Protein AF-0000000075213895 (afdb_homodimer)

InterPro domains:
  IPR007422 Cysteine protease Prp [PF04327] (4-99)
  IPR007422 Cysteine protease Prp [PTHR39178] (4-103)
  IPR007422 Cysteine protease Prp [cd16332] (1-101)
  IPR036764 Cysteine protease Prp superfamily [G3DSA:3.30.70.1490] (3-104)
  IPR036764 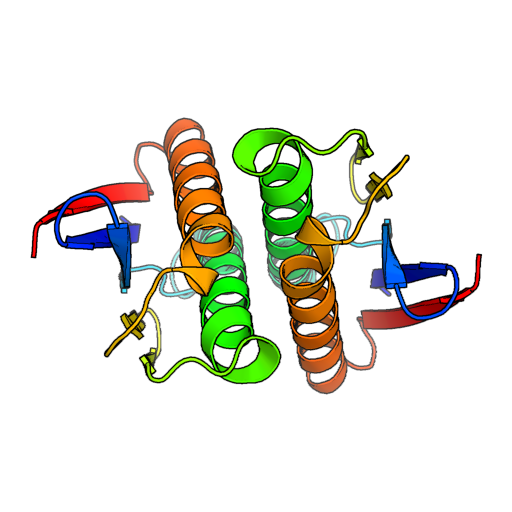Cysteine protease Prp superfamily [SSF118010] (4-104)

pLDDT: mean 93.8, std 10.82, range [52.66, 98.94]

Solvent-accessible surface area (backbone atoms only — not comparable to full-atom values): 10814 Å² total; per-residue (Å²): 115,56,25,40,36,39,33,34,22,48,89,95,38,57,36,38,38,38,38,38,51,44,48,57,81,53,62,83,72,38,31,33,55,23,25,28,52,51,28,40,51,49,37,48,51,45,21,42,47,71,66,70,53,48,58,57,52,72,49,76,52,94,30,34,37,36,36,39,50,75,57,82,44,74,85,44,41,65,57,51,51,16,50,51,52,46,52,50,54,49,19,71,77,32,62,82,36,35,47,81,46,79,42,82,94,114,58,25,39,35,38,32,34,22,48,88,96,38,56,36,39,37,37,37,36,52,43,47,58,82,53,60,83,74,38,30,34,55,22,26,29,51,50,27,40,51,49,36,49,50,46,21,41,48,71,66,69,54,47,59,56,52,73,49,76,53,94,30,36,37,36,35,39,48,75,57,81,43,72,87,44,40,63,58,52,52,17,48,50,52,47,52,51,53,48,20,72,78,33,62,83,35,35,45,80,47,77,44,82,95

Structure (mmCIF, N/CA/C/O backbone):
data_AF-0000000075213895-model_v1
#
loop_
_entity.id
_entity.type
_entity.pdbx_description
1 polymer 'Ribosomal processing cysteine protease Prp'
#
loop_
_atom_site.group_PDB
_atom_site.id
_atom_site.type_symbol
_atom_site.label_atom_id
_atom_site.label_alt_id
_atom_site.label_comp_id
_atom_site.label_asym_id
_atom_site.label_entity_id
_atom_site.label_seq_id
_atom_site.pdbx_PDB_ins_code
_atom_site.Cartn_x
_atom_site.Cartn_y
_atom_site.Cartn_z
_atom_site.occupancy
_atom_site.B_iso_or_equiv
_atom_site.auth_seq_id
_atom_site.auth_comp_id
_atom_site.auth_asym_id
_atom_site.auth_atom_id
_atom_site.pdbx_PDB_model_num
ATOM 1 N N . MET A 1 1 ? -16.719 14.273 4.766 1 81.12 1 MET A N 1
ATOM 2 C CA . MET A 1 1 ? -15.516 14.211 5.59 1 81.12 1 MET A CA 1
ATOM 3 C C . MET A 1 1 ? -14.258 14.281 4.73 1 81.12 1 MET A C 1
ATOM 5 O O . MET A 1 1 ? -14.211 13.68 3.656 1 81.12 1 MET A O 1
ATOM 9 N N . ILE A 1 2 ? -13.258 15.148 5.23 1 91.38 2 ILE A N 1
ATOM 10 C CA . ILE A 1 2 ? -12.031 15.352 4.461 1 91.38 2 ILE A CA 1
ATOM 11 C C . ILE A 1 2 ? -10.898 14.547 5.078 1 91.38 2 ILE A C 1
ATOM 13 O O . ILE A 1 2 ? -10.664 14.602 6.289 1 91.38 2 ILE A O 1
ATOM 17 N N . ASN A 1 3 ? -10.344 13.672 4.367 1 94.75 3 ASN A N 1
ATOM 18 C CA . ASN A 1 3 ? -9.141 12.945 4.754 1 94.75 3 ASN A CA 1
ATOM 19 C C . ASN A 1 3 ? -7.879 13.703 4.344 1 94.75 3 ASN A C 1
ATOM 21 O O . ASN A 1 3 ? -7.703 14.031 3.17 1 94.75 3 ASN A O 1
ATOM 25 N N . ARG A 1 4 ? -7.035 14 5.328 1 97.69 4 ARG A N 1
ATOM 26 C CA . ARG A 1 4 ? -5.832 14.781 5.062 1 97.69 4 ARG A CA 1
ATOM 27 C C . ARG A 1 4 ? -4.582 13.914 5.168 1 97.69 4 ARG A C 1
ATOM 29 O O . ARG A 1 4 ? -4.398 13.195 6.156 1 97.69 4 ARG A O 1
ATOM 36 N N . ILE A 1 5 ? -3.816 13.945 4.156 1 98.62 5 ILE A N 1
ATOM 37 C CA . ILE A 1 5 ? -2.516 13.281 4.176 1 98.62 5 ILE A CA 1
ATOM 38 C C . ILE A 1 5 ? -1.41 14.312 3.965 1 98.62 5 ILE A C 1
ATOM 40 O O . ILE A 1 5 ? -1.383 15.008 2.943 1 98.62 5 ILE A O 1
ATOM 44 N N . GLU A 1 6 ? -0.556 14.391 4.883 1 98.81 6 GLU A N 1
ATOM 45 C CA . GLU A 1 6 ? 0.584 15.297 4.793 1 98.81 6 GLU A CA 1
ATOM 46 C C . GLU A 1 6 ? 1.898 14.531 4.723 1 98.81 6 GLU A C 1
ATOM 48 O O . GLU A 1 6 ? 2.164 13.664 5.559 1 98.81 6 GLU A O 1
ATOM 53 N N . PHE A 1 7 ? 2.688 14.883 3.734 1 98.88 7 PHE A N 1
ATOM 54 C CA . PHE A 1 7 ? 4.02 14.297 3.604 1 98.88 7 PHE A CA 1
ATOM 55 C C . PHE A 1 7 ? 5.086 15.273 4.09 1 98.88 7 PHE A C 1
ATOM 57 O O . PHE A 1 7 ? 4.984 16.484 3.857 1 98.88 7 PHE A O 1
ATOM 64 N N . PHE A 1 8 ? 6.059 14.711 4.711 1 98.75 8 PHE A N 1
ATOM 65 C CA . PHE A 1 8 ? 7.156 15.516 5.238 1 98.75 8 PHE A CA 1
ATOM 66 C C . PHE A 1 8 ? 8.406 15.352 4.375 1 98.75 8 PHE A C 1
ATOM 68 O O . PHE A 1 8 ? 8.766 14.234 4.004 1 98.75 8 PHE A O 1
ATOM 75 N N . LYS A 1 9 ? 9.008 16.438 4.141 1 97.81 9 LYS A N 1
ATOM 76 C CA . LYS A 1 9 ? 10.219 16.484 3.336 1 97.81 9 LYS A CA 1
ATOM 77 C C . LYS A 1 9 ? 11.344 17.203 4.07 1 97.81 9 LYS A C 1
ATOM 79 O O . LYS A 1 9 ? 11.109 18.234 4.719 1 97.81 9 LYS A O 1
ATOM 84 N N . SER A 1 10 ? 12.516 16.688 4.023 1 97.38 10 SER A N 1
ATOM 85 C CA . SER A 1 10 ? 13.766 17.344 4.402 1 97.38 10 SER A CA 1
ATOM 86 C C . SER A 1 10 ? 14.727 17.438 3.225 1 97.38 10 SER A C 1
ATOM 88 O O . SER A 1 10 ? 15.297 16.422 2.805 1 97.38 10 SER A O 1
ATOM 90 N N . GLY A 1 11 ? 14.945 18.703 2.678 1 95.69 11 GLY A N 1
ATOM 91 C CA . GLY A 1 11 ? 15.625 18.797 1.396 1 95.69 11 GLY A CA 1
ATOM 92 C C . GLY A 1 11 ? 14.875 18.125 0.268 1 95.69 11 GLY A C 1
ATOM 93 O O . GLY A 1 11 ? 13.695 18.406 0.035 1 95.69 11 GLY A O 1
ATOM 94 N N . ASP A 1 12 ? 15.508 17.188 -0.409 1 95.94 12 ASP A N 1
ATOM 95 C CA . ASP A 1 12 ? 14.891 16.547 -1.559 1 95.94 12 ASP A CA 1
ATOM 96 C C . ASP A 1 12 ? 14.344 15.172 -1.184 1 95.94 12 ASP A C 1
ATOM 98 O O . ASP A 1 12 ? 13.906 14.406 -2.053 1 95.94 12 ASP A O 1
ATOM 102 N N . MET A 1 13 ? 14.352 14.891 0.186 1 98.06 13 MET A N 1
ATOM 103 C CA . MET A 1 13 ? 13.977 13.539 0.588 1 98.06 13 MET A CA 1
ATOM 104 C C . MET A 1 13 ? 12.695 13.562 1.423 1 98.06 13 MET A C 1
ATOM 106 O O . MET A 1 13 ? 12.523 14.43 2.277 1 98.06 13 MET A O 1
ATOM 110 N N . LEU A 1 14 ? 11.859 12.68 1.143 1 98.81 14 LEU A N 1
ATOM 111 C CA . LEU A 1 14 ? 10.727 12.438 2.027 1 98.81 14 LEU A CA 1
ATOM 112 C C . LEU A 1 14 ? 11.18 11.742 3.309 1 98.81 14 LEU A C 1
ATOM 114 O O . LEU A 1 14 ? 12.031 10.852 3.268 1 98.81 14 LEU A O 1
ATOM 118 N N . THR A 1 15 ? 10.555 12.117 4.441 1 98.81 15 THR A N 1
ATOM 119 C CA . THR A 1 15 ? 10.992 11.555 5.715 1 98.81 15 THR A CA 1
ATOM 120 C C . THR A 1 15 ? 9.812 10.961 6.48 1 98.81 15 THR A C 1
ATOM 122 O O . THR A 1 15 ? 9.977 10.469 7.598 1 98.81 15 THR A O 1
ATOM 125 N N . GLY A 1 16 ? 8.609 11 5.988 1 98.81 16 GLY A N 1
ATOM 126 C CA . GLY A 1 16 ? 7.449 10.43 6.652 1 98.81 16 GLY A CA 1
ATOM 127 C C . GLY A 1 16 ? 6.137 11.023 6.172 1 98.81 16 GLY A C 1
ATOM 128 O O . GLY A 1 16 ? 6.082 11.641 5.109 1 98.81 16 GLY A O 1
ATOM 129 N N . PHE A 1 17 ? 5.031 10.688 6.883 1 98.94 17 PHE A N 1
ATOM 130 C CA . PHE A 1 17 ? 3.697 11.188 6.562 1 98.94 17 PHE A CA 1
ATOM 131 C C . PHE A 1 17 ? 2.801 11.156 7.797 1 98.94 17 PHE A C 1
ATOM 133 O O . PHE A 1 17 ? 3.145 10.539 8.805 1 98.94 17 PHE A O 1
ATOM 140 N N . GLU A 1 18 ? 1.74 11.852 7.668 1 98.56 18 GLU A N 1
ATOM 141 C CA . GLU A 1 18 ? 0.638 11.844 8.625 1 98.56 18 GLU A CA 1
ATOM 142 C C . GLU A 1 18 ? -0.711 11.828 7.91 1 98.56 18 GLU A C 1
ATOM 144 O O . GLU A 1 18 ? -0.901 12.539 6.922 1 98.56 18 GLU A O 1
ATOM 149 N N . CYS A 1 19 ? -1.579 11.039 8.383 1 98 19 CYS A N 1
ATOM 150 C CA . CYS A 1 19 ? -2.912 10.906 7.805 1 98 19 CYS A CA 1
ATOM 151 C C . CYS A 1 19 ? -3.986 11.047 8.875 1 98 19 CYS A C 1
ATOM 153 O O . CYS A 1 19 ? -3.898 10.422 9.938 1 98 19 CYS A O 1
ATOM 155 N N . LYS A 1 20 ? -4.992 11.883 8.641 1 95.81 20 LYS A N 1
ATOM 156 C CA . LYS A 1 20 ? -6.074 12.102 9.602 1 95.81 20 LYS A CA 1
ATOM 157 C C . LYS A 1 20 ? -7.422 12.227 8.891 1 95.81 20 LYS A C 1
ATOM 159 O O . LYS A 1 20 ? -7.48 12.617 7.723 1 95.81 20 LYS A O 1
ATOM 164 N N . GLY A 1 21 ? -8.547 11.852 9.617 1 91.94 21 GLY A N 1
ATOM 165 C CA . GLY A 1 21 ? -9.898 12.102 9.148 1 91.94 21 GLY A CA 1
ATOM 166 C C . GLY A 1 21 ? -10.523 10.906 8.445 1 91.94 21 GLY A C 1
ATOM 167 O O . GLY A 1 21 ? -11.609 11.008 7.879 1 91.94 21 GLY A O 1
ATOM 168 N N . HIS A 1 22 ? -9.906 9.844 8.414 1 79.62 22 HIS A N 1
ATOM 169 C CA . HIS A 1 22 ? -10.406 8.641 7.742 1 79.62 22 HIS A CA 1
ATOM 170 C C . HIS A 1 22 ? -11.078 7.695 8.727 1 79.62 22 HIS A C 1
ATOM 172 O O . HIS A 1 22 ? -10.703 6.527 8.828 1 79.62 22 HIS A O 1
ATOM 178 N N . THR A 1 23 ? -11.969 8.328 9.523 1 70.25 23 THR A N 1
ATOM 179 C CA . THR A 1 23 ? -12.703 7.539 10.5 1 70.25 23 THR A CA 1
ATOM 180 C C . THR A 1 23 ? -13.898 6.852 9.852 1 70.25 23 THR A C 1
ATOM 182 O O . THR A 1 23 ? -14.453 7.352 8.875 1 70.25 23 THR A O 1
ATOM 185 N N . GLY A 1 24 ? -14 5.449 9.852 1 60.75 24 GLY A N 1
ATOM 186 C CA . GLY A 1 24 ? -14.992 4.547 9.281 1 60.75 24 GLY A CA 1
ATOM 187 C C . GLY A 1 24 ? -16.422 4.965 9.57 1 60.75 24 GLY A C 1
ATOM 188 O O . GLY A 1 24 ? -17.359 4.262 9.203 1 60.75 24 GLY A O 1
ATOM 189 N N . PHE A 1 25 ? -16.672 5.801 10.578 1 55.03 25 PHE A N 1
ATOM 190 C CA . PHE A 1 25 ? -18.062 5.887 11.031 1 55.03 25 PHE A CA 1
ATOM 191 C C . PHE A 1 25 ? -18.906 6.703 10.062 1 55.03 25 PHE A C 1
ATOM 193 O O . PHE A 1 25 ? -20.062 7.016 10.344 1 55.03 25 PHE A O 1
ATOM 200 N N . ALA A 1 26 ? -18.422 7.234 9.094 1 52.91 26 ALA A N 1
ATOM 201 C CA . ALA A 1 26 ? -19.422 7.996 8.352 1 52.91 26 ALA A CA 1
ATOM 202 C C . ALA A 1 26 ? -20.266 7.078 7.477 1 52.91 26 ALA A C 1
ATOM 204 O O . ALA A 1 26 ? -20.062 5.863 7.453 1 52.91 26 ALA A O 1
ATOM 205 N N . ASP A 1 27 ? -21.078 7.57 6.469 1 53.09 27 ASP A N 1
ATOM 206 C CA . ASP A 1 27 ? -22.016 6.961 5.535 1 53.09 27 ASP A CA 1
ATOM 207 C C . ASP A 1 27 ? -21.328 5.91 4.668 1 53.09 27 ASP A C 1
ATOM 209 O O . ASP A 1 27 ? -20.109 5.949 4.488 1 53.09 27 ASP A O 1
ATOM 213 N N . GLU A 1 28 ? -22 4.855 4.246 1 53.22 28 GLU A N 1
ATOM 214 C CA . GLU A 1 28 ? -21.594 3.68 3.479 1 53.22 28 GLU A CA 1
ATOM 215 C C . GLU A 1 28 ? -20.375 3.977 2.615 1 53.22 28 GLU A C 1
ATOM 217 O O . GLU A 1 28 ? -19.422 3.188 2.578 1 53.22 28 GLU A O 1
ATOM 222 N N . GLY A 1 29 ? -20.328 5.027 1.863 1 55.94 29 GLY A N 1
ATOM 223 C CA . GLY A 1 29 ? -19.297 5.395 0.909 1 55.94 29 GLY A CA 1
ATOM 224 C C . GLY A 1 29 ? -18 5.812 1.568 1 55.94 29 GLY A C 1
ATOM 225 O O . GLY A 1 29 ? -16.922 5.625 1.004 1 55.94 29 GLY A O 1
ATOM 226 N N . ASN A 1 30 ? -18.094 6.094 2.854 1 70.56 30 ASN A N 1
ATOM 227 C CA . ASN A 1 30 ? -16.953 6.684 3.545 1 70.56 30 ASN A CA 1
ATOM 228 C C . ASN A 1 30 ? -16.062 5.609 4.16 1 70.56 30 ASN A C 1
ATOM 230 O O . ASN A 1 30 ? -14.836 5.773 4.219 1 70.56 30 ASN A O 1
ATOM 234 N N . ASP A 1 31 ? -16.641 4.426 4.227 1 85.81 31 ASP A N 1
ATOM 235 C CA . ASP A 1 31 ? -15.883 3.346 4.844 1 85.81 31 ASP A CA 1
ATOM 236 C C . ASP A 1 31 ? -14.906 2.727 3.844 1 85.81 31 ASP A C 1
ATOM 238 O O . ASP A 1 31 ? -13.773 2.4 4.199 1 85.81 31 ASP A O 1
ATOM 242 N N . VAL A 1 32 ? -15.344 2.771 2.564 1 89.12 32 VAL A N 1
ATOM 243 C CA . VAL A 1 32 ? -14.523 2.158 1.527 1 89.12 32 VAL A CA 1
ATOM 244 C C . VAL A 1 32 ? -13.305 3.037 1.243 1 89.12 32 VAL A C 1
ATOM 246 O O . VAL A 1 32 ? -12.18 2.549 1.192 1 89.12 32 VAL A O 1
ATOM 249 N N . LEU A 1 33 ? -13.539 4.273 1.128 1 93.12 33 LEU A N 1
ATOM 250 C CA . LEU A 1 33 ? -12.445 5.207 0.863 1 93.12 33 LEU A CA 1
ATOM 251 C C . LEU A 1 33 ? -11.461 5.242 2.031 1 93.12 33 LEU A C 1
ATOM 253 O O . LEU A 1 33 ? -10.25 5.273 1.826 1 93.12 33 LEU A O 1
ATOM 257 N N . CYS A 1 34 ? -11.938 5.18 3.217 1 93.38 34 CYS A N 1
ATOM 258 C CA . CYS A 1 34 ? -11.086 5.141 4.402 1 93.38 34 CYS A CA 1
ATOM 259 C C . CYS A 1 34 ? -10.219 3.891 4.414 1 93.38 34 CYS A C 1
ATOM 261 O O . CYS A 1 34 ? -9.055 3.943 4.805 1 93.38 34 CYS A O 1
ATOM 263 N N . ALA A 1 35 ? -10.844 2.832 4.016 1 93.12 35 ALA A N 1
ATOM 264 C CA . ALA A 1 35 ? -10.086 1.585 3.953 1 93.12 35 ALA A CA 1
ATOM 265 C C . ALA A 1 35 ? -8.961 1.676 2.924 1 93.12 35 ALA A C 1
ATOM 267 O O . ALA A 1 35 ? -7.859 1.176 3.154 1 93.12 35 ALA A O 1
ATOM 268 N N . PHE A 1 36 ? -9.188 2.326 1.752 1 95.38 36 PHE A N 1
ATOM 269 C CA . PHE A 1 36 ? -8.164 2.533 0.732 1 95.38 36 PHE A CA 1
ATOM 270 C C . PHE A 1 36 ? -6.992 3.326 1.294 1 95.38 36 PHE A C 1
ATOM 272 O O . PHE A 1 36 ? -5.836 2.934 1.133 1 95.38 36 PHE A O 1
ATOM 279 N N . ILE A 1 37 ? -7.355 4.328 1.981 1 97.06 37 ILE A N 1
ATOM 280 C CA . ILE A 1 37 ? -6.344 5.227 2.529 1 97.06 37 ILE A CA 1
ATOM 281 C C . ILE A 1 37 ? -5.566 4.516 3.633 1 97.06 37 ILE A C 1
ATOM 283 O O . ILE A 1 37 ? -4.332 4.492 3.617 1 97.06 37 ILE A O 1
ATOM 287 N N . SER A 1 38 ? -6.227 3.877 4.574 1 96.38 38 SER A N 1
ATOM 288 C CA . SER A 1 38 ? -5.586 3.199 5.699 1 96.38 38 SER A CA 1
ATOM 289 C C . SER A 1 38 ? -4.656 2.09 5.215 1 96.38 38 SER A C 1
ATOM 291 O O . SER A 1 38 ? -3.543 1.944 5.719 1 96.38 38 SER A O 1
ATOM 293 N N . SER A 1 39 ? -5.102 1.329 4.281 1 97.19 39 SER A N 1
ATOM 294 C CA . SER A 1 39 ? -4.328 0.202 3.775 1 97.19 39 SER A CA 1
ATOM 295 C C . SER A 1 39 ? -2.998 0.666 3.186 1 97.19 39 SER A C 1
ATOM 297 O O . SER A 1 39 ? -1.949 0.086 3.475 1 97.19 39 SER A O 1
ATOM 299 N N . ALA A 1 40 ? -3.113 1.682 2.367 1 98.69 40 ALA A N 1
ATOM 300 C CA . ALA A 1 40 ? -1.914 2.236 1.741 1 98.69 40 ALA A CA 1
ATOM 301 C C . ALA A 1 40 ? -0.939 2.76 2.793 1 98.69 40 ALA A C 1
ATOM 303 O O . ALA A 1 40 ? 0.267 2.523 2.701 1 98.69 40 ALA A O 1
ATOM 304 N N . CYS A 1 41 ? -1.443 3.447 3.791 1 98.69 41 CYS A N 1
ATOM 305 C CA . CYS A 1 41 ? -0.609 4.004 4.852 1 98.69 41 CYS A CA 1
ATOM 306 C C . CYS A 1 41 ? 0.02 2.898 5.688 1 98.69 41 CYS A C 1
ATOM 308 O O . CYS A 1 41 ? 1.214 2.945 5.992 1 98.69 41 CYS A O 1
ATOM 310 N N . TYR A 1 42 ? -0.751 1.863 6.008 1 98.44 42 TYR A N 1
ATOM 311 C CA . TYR A 1 42 ? -0.244 0.745 6.797 1 98.44 42 TYR A CA 1
ATOM 312 C C . TYR A 1 42 ? 0.83 -0.019 6.031 1 98.44 42 TYR A C 1
ATOM 314 O O . TYR A 1 42 ? 1.871 -0.369 6.59 1 98.44 42 TYR A O 1
ATOM 322 N N . LEU A 1 43 ? 0.594 -0.277 4.805 1 98.88 43 LEU A N 1
ATOM 323 C CA . LEU A 1 43 ? 1.586 -0.974 3.992 1 98.88 43 LEU A CA 1
ATOM 324 C C . LEU A 1 43 ? 2.9 -0.203 3.961 1 98.88 43 LEU A C 1
ATOM 326 O O . LEU A 1 43 ? 3.971 -0.783 4.168 1 98.88 43 LEU A O 1
ATOM 330 N N . THR A 1 44 ? 2.811 1.102 3.719 1 98.94 44 THR A N 1
ATOM 331 C CA . THR A 1 44 ? 3.992 1.954 3.648 1 98.94 44 THR A CA 1
ATOM 332 C C . THR A 1 44 ? 4.742 1.947 4.977 1 98.94 44 THR A C 1
ATOM 334 O O . THR A 1 44 ? 5.945 1.681 5.016 1 98.94 44 THR A O 1
ATOM 337 N N . ALA A 1 45 ? 4 2.164 6.094 1 98.81 45 ALA A N 1
ATOM 338 C CA . ALA A 1 45 ? 4.621 2.236 7.414 1 98.81 45 ALA A CA 1
ATOM 339 C C . ALA A 1 45 ? 5.285 0.911 7.781 1 98.81 45 ALA A C 1
ATOM 341 O O . ALA A 1 45 ? 6.441 0.887 8.219 1 98.81 45 ALA A O 1
ATOM 342 N N . ASN A 1 46 ? 4.625 -0.206 7.555 1 98.62 46 ASN A N 1
ATOM 343 C CA . ASN A 1 46 ? 5.141 -1.514 7.945 1 98.62 46 ASN A CA 1
ATOM 344 C C . ASN A 1 46 ? 6.309 -1.941 7.059 1 98.62 46 ASN A C 1
ATOM 346 O O . ASN A 1 46 ? 7.227 -2.621 7.52 1 98.62 46 ASN A O 1
ATOM 350 N N . THR A 1 47 ? 6.25 -1.595 5.777 1 98.88 47 THR A N 1
ATOM 351 C CA . THR A 1 47 ? 7.383 -1.889 4.906 1 98.88 47 THR A CA 1
ATOM 352 C C . THR A 1 47 ? 8.641 -1.185 5.398 1 98.88 47 THR A C 1
ATOM 354 O O . THR A 1 47 ? 9.711 -1.79 5.465 1 98.88 47 THR A O 1
ATOM 357 N N . ILE A 1 48 ? 8.492 0.09 5.789 1 98.88 48 ILE A N 1
ATOM 358 C CA . ILE A 1 48 ? 9.625 0.909 6.203 1 98.88 48 ILE A CA 1
ATOM 359 C C . ILE A 1 48 ? 10.148 0.42 7.551 1 98.88 48 ILE A C 1
ATOM 361 O O . ILE A 1 48 ? 11.359 0.296 7.746 1 98.88 48 ILE A O 1
ATOM 365 N N . THR A 1 49 ? 9.266 0.03 8.508 1 98.75 49 THR A N 1
ATOM 366 C CA . THR A 1 49 ? 9.68 -0.327 9.859 1 98.75 49 THR A CA 1
ATOM 367 C C . THR A 1 49 ? 10.062 -1.802 9.93 1 98.75 49 THR A C 1
ATOM 369 O O . THR A 1 49 ? 11.047 -2.16 10.594 1 98.75 49 THR A O 1
ATOM 372 N N . ASP A 1 50 ? 9.375 -2.695 9.242 1 98.69 50 ASP A N 1
ATOM 373 C CA . ASP A 1 50 ? 9.469 -4.125 9.531 1 98.69 50 ASP A CA 1
ATOM 374 C C . ASP A 1 50 ? 10.195 -4.867 8.414 1 98.69 50 ASP A C 1
ATOM 376 O O . ASP A 1 50 ? 10.727 -5.961 8.625 1 98.69 50 ASP A O 1
ATOM 380 N N . VAL A 1 51 ? 10.227 -4.316 7.277 1 98.75 51 VAL A N 1
ATOM 381 C CA . VAL A 1 51 ? 10.914 -4.973 6.172 1 98.75 51 VAL A CA 1
ATOM 382 C C . VAL A 1 51 ? 12.289 -4.332 5.965 1 98.75 51 VAL A C 1
ATOM 384 O O . VAL A 1 51 ? 13.312 -5.012 6.012 1 98.75 51 VAL A O 1
ATOM 387 N N . ILE A 1 52 ? 12.211 -2.992 5.797 1 98.56 52 ILE A N 1
ATOM 388 C CA . ILE A 1 52 ? 13.461 -2.27 5.566 1 98.56 52 ILE A CA 1
ATOM 389 C C . ILE A 1 52 ? 14.172 -2.033 6.895 1 98.56 52 ILE A C 1
ATOM 391 O O . ILE A 1 52 ? 15.398 -1.909 6.938 1 98.56 52 ILE A O 1
ATOM 395 N N . LYS A 1 53 ? 13.391 -1.892 8.008 1 98.44 53 LYS A N 1
ATOM 396 C CA . LYS A 1 53 ? 13.859 -1.789 9.383 1 98.44 53 LYS A CA 1
ATOM 397 C C . LYS A 1 53 ? 14.617 -0.481 9.609 1 98.44 53 LYS A C 1
ATOM 399 O O . LYS A 1 53 ? 15.68 -0.471 10.234 1 98.44 53 LYS A O 1
ATOM 404 N N . LEU A 1 54 ? 14.055 0.519 9.008 1 98.56 54 LEU A N 1
ATOM 405 C CA . LEU A 1 54 ? 14.594 1.84 9.312 1 98.56 54 LEU A CA 1
ATOM 406 C C . LEU A 1 54 ? 14.195 2.281 10.711 1 98.56 54 LEU A C 1
ATOM 408 O O . LEU A 1 54 ? 13.156 1.87 11.227 1 98.56 54 LEU A O 1
ATOM 412 N N . ASP A 1 55 ? 15.078 3.096 11.297 1 98.19 55 ASP A N 1
ATOM 413 C CA . ASP A 1 55 ? 14.711 3.758 12.539 1 98.19 55 ASP A CA 1
ATOM 414 C C . ASP A 1 55 ? 13.648 4.828 12.305 1 98.19 55 ASP A C 1
ATOM 416 O O . ASP A 1 55 ? 13.938 5.875 11.727 1 98.19 55 ASP A O 1
ATOM 420 N N . ALA A 1 56 ? 12.383 4.523 12.734 1 98.56 56 ALA A N 1
ATOM 421 C CA . ALA A 1 56 ? 11.242 5.406 12.508 1 98.56 56 ALA A CA 1
ATOM 422 C C . ALA A 1 56 ? 10.242 5.316 13.656 1 98.56 56 ALA A C 1
ATOM 424 O O . ALA A 1 56 ? 10.148 4.285 14.328 1 98.56 56 ALA A O 1
ATOM 425 N N . ARG A 1 57 ? 9.578 6.379 13.867 1 98.44 57 ARG A N 1
ATOM 426 C CA . ARG A 1 57 ? 8.469 6.414 14.805 1 98.44 57 ARG A CA 1
ATOM 427 C C . ARG A 1 57 ? 7.133 6.305 14.078 1 98.44 57 ARG A C 1
ATOM 429 O O . ARG A 1 57 ? 6.824 7.121 13.211 1 98.44 57 ARG A O 1
ATOM 436 N N . ALA A 1 58 ? 6.426 5.285 14.453 1 98.25 58 ALA A N 1
ATOM 437 C CA . ALA A 1 58 ? 5.102 5.086 13.867 1 98.25 58 ALA A CA 1
ATOM 438 C C . ALA A 1 58 ? 4.012 5.152 14.938 1 98.25 58 ALA A C 1
ATOM 440 O O . ALA A 1 58 ? 4.219 4.707 16.078 1 98.25 58 ALA A O 1
ATOM 441 N N . SER A 1 59 ? 2.916 5.777 14.555 1 97.88 59 SER A N 1
ATOM 442 C CA . SER A 1 59 ? 1.751 5.844 15.438 1 97.88 59 SER A CA 1
ATOM 443 C C . SER A 1 59 ? 0.458 5.652 14.648 1 97.88 59 SER A C 1
ATOM 445 O O . SER A 1 59 ? 0.337 6.125 13.516 1 97.88 59 SER A O 1
ATOM 447 N N . ALA A 1 60 ? -0.473 4.871 15.297 1 95.88 60 ALA A N 1
ATOM 448 C CA . ALA A 1 60 ? -1.778 4.664 14.672 1 95.88 60 ALA A CA 1
ATOM 449 C C . ALA A 1 60 ? -2.887 4.629 15.719 1 95.88 60 ALA A C 1
ATOM 451 O O . ALA A 1 60 ? -2.715 4.051 16.797 1 95.88 60 ALA A O 1
ATOM 452 N N . SER A 1 61 ? -3.885 5.355 15.5 1 93.38 61 SER A N 1
ATOM 453 C CA . SER A 1 61 ? -5.137 5.324 16.25 1 93.38 61 SER A CA 1
ATOM 454 C C . SER A 1 61 ? -6.336 5.496 15.32 1 93.38 61 SER A C 1
ATOM 456 O O . SER A 1 61 ? -6.176 5.609 14.102 1 93.38 61 SER A O 1
ATOM 458 N N . ASP A 1 62 ? -7.527 5.391 15.828 1 88.12 62 ASP A N 1
ATOM 459 C CA . ASP A 1 62 ? -8.711 5.516 14.984 1 88.12 62 ASP A CA 1
ATOM 460 C C . ASP A 1 62 ? -8.703 6.836 14.211 1 88.12 62 ASP A C 1
ATOM 462 O O . ASP A 1 62 ? -8.734 7.91 14.812 1 88.12 62 ASP A O 1
ATOM 466 N N . GLY A 1 63 ? -8.586 6.684 12.945 1 89.81 63 GLY A N 1
ATOM 467 C CA . GLY A 1 63 ? -8.672 7.863 12.102 1 89.81 63 GLY A CA 1
ATOM 468 C C . GLY A 1 63 ? -7.371 8.633 12.016 1 89.81 63 GLY A C 1
ATOM 469 O O . GLY A 1 63 ? -7.352 9.789 11.578 1 89.81 63 GLY A O 1
ATOM 470 N N . TYR A 1 64 ? -6.32 8.039 12.617 1 96.25 64 TYR A N 1
ATOM 471 C CA . TYR A 1 64 ? -5.039 8.734 12.641 1 96.25 64 TYR A CA 1
ATOM 472 C C . TYR A 1 64 ? -3.885 7.758 12.438 1 96.25 64 TYR A C 1
ATOM 474 O O . TYR A 1 64 ? -3.891 6.656 12.992 1 96.25 64 TYR A O 1
ATOM 482 N N . MET A 1 65 ? -2.871 8.156 11.625 1 97.88 65 MET A N 1
ATOM 483 C CA . MET A 1 65 ? -1.628 7.406 11.438 1 97.88 65 MET A CA 1
ATOM 484 C C . MET A 1 65 ? -0.479 8.344 11.078 1 97.88 65 MET A C 1
ATOM 486 O O . MET A 1 65 ? -0.67 9.312 10.344 1 97.88 65 MET A O 1
ATOM 490 N N . SER A 1 66 ? 0.688 8.023 11.617 1 98.56 66 SER A N 1
ATOM 491 C CA . SER A 1 66 ? 1.858 8.82 11.25 1 98.56 66 SER A CA 1
ATOM 492 C C . SER A 1 66 ? 3.123 7.965 11.242 1 98.56 66 SER A C 1
ATOM 494 O O . SER A 1 66 ? 3.18 6.922 11.891 1 98.56 66 SER A O 1
ATOM 496 N N . LEU A 1 67 ? 4.027 8.375 10.5 1 98.88 67 LEU A N 1
ATOM 497 C CA . LEU A 1 67 ? 5.367 7.797 10.43 1 98.88 67 LEU A CA 1
ATOM 498 C C . LEU A 1 67 ? 6.418 8.883 10.234 1 98.88 67 LEU A C 1
ATOM 500 O O . LEU A 1 67 ? 6.25 9.766 9.391 1 98.88 67 LEU A O 1
ATOM 504 N N . ARG A 1 68 ? 7.449 8.797 10.977 1 98.75 68 ARG A N 1
ATOM 505 C CA . ARG A 1 68 ? 8.586 9.695 10.844 1 98.75 68 ARG A CA 1
ATOM 506 C C . ARG A 1 68 ? 9.906 8.93 10.898 1 98.75 68 ARG A C 1
ATOM 508 O O . ARG A 1 68 ? 10.219 8.289 11.898 1 98.75 68 ARG A O 1
ATOM 515 N N . ILE A 1 69 ? 10.609 9.055 9.852 1 98.75 69 ILE A N 1
ATOM 516 C CA . ILE A 1 69 ? 11.93 8.422 9.812 1 98.75 69 ILE A CA 1
ATOM 517 C C . ILE A 1 69 ? 12.945 9.305 10.539 1 98.75 69 ILE A C 1
ATOM 519 O O . ILE A 1 69 ? 13.039 10.5 10.273 1 98.75 69 ILE A O 1
ATOM 523 N N . LYS A 1 70 ? 13.711 8.68 11.398 1 97.81 70 LYS A N 1
ATOM 524 C CA . LYS A 1 70 ? 14.617 9.43 12.266 1 97.81 70 LYS A CA 1
ATOM 525 C C . LYS A 1 70 ? 15.938 9.727 11.555 1 97.81 70 LYS A C 1
ATOM 527 O O . LYS A 1 70 ? 16.547 10.773 11.773 1 97.81 70 LYS A O 1
ATOM 532 N N . SER A 1 71 ? 16.422 8.703 10.766 1 95.5 71 SER A N 1
ATOM 533 C CA . SER A 1 71 ? 17.672 8.914 10.055 1 95.5 71 SER A CA 1
ATOM 534 C C . SER A 1 71 ? 17.766 8.039 8.812 1 95.5 71 SER A C 1
ATOM 536 O O . SER A 1 71 ? 17.125 6.988 8.742 1 95.5 71 SER A O 1
ATOM 538 N N . SER A 1 72 ? 18.531 8.539 7.793 1 96.81 72 SER A N 1
ATOM 539 C CA . SER A 1 72 ? 18.906 7.773 6.605 1 96.81 72 SER A CA 1
ATOM 540 C C . SER A 1 72 ? 17.656 7.289 5.855 1 96.81 72 SER A C 1
ATOM 542 O O . SER A 1 72 ? 17.484 6.086 5.656 1 96.81 72 SER A O 1
ATOM 544 N N . PRO A 1 73 ? 16.844 8.266 5.449 1 98.19 73 PRO A N 1
ATOM 545 C CA . PRO A 1 73 ? 15.586 7.914 4.781 1 98.19 73 PRO A CA 1
ATOM 546 C C . PRO A 1 73 ? 15.797 7.406 3.357 1 98.19 73 PRO A C 1
ATOM 548 O O . PRO A 1 73 ? 14.828 7.176 2.629 1 98.19 73 PRO A O 1
ATOM 551 N N . GLU A 1 74 ? 17.047 7.184 2.893 1 98.25 74 GLU A N 1
ATOM 552 C CA . GLU A 1 74 ? 17.375 6.91 1.496 1 98.25 74 GLU A CA 1
ATOM 553 C C . GLU A 1 74 ? 16.641 5.66 0.997 1 98.25 74 GLU A C 1
ATOM 555 O O . GLU A 1 74 ? 16.094 5.652 -0.108 1 98.25 74 GLU A O 1
ATOM 560 N N . LYS A 1 75 ? 16.578 4.688 1.824 1 98.31 75 LYS A N 1
ATOM 561 C CA . LYS A 1 75 ? 16.016 3.412 1.389 1 98.31 75 LYS A CA 1
ATOM 562 C C . LYS A 1 75 ? 14.492 3.471 1.329 1 98.31 75 LYS A C 1
ATOM 564 O O . LYS A 1 75 ? 13.852 2.582 0.76 1 98.31 75 LYS A O 1
ATOM 569 N N . ALA A 1 76 ? 13.898 4.547 1.875 1 98.75 76 ALA A N 1
ATOM 570 C CA . ALA A 1 76 ? 12.438 4.637 1.967 1 98.75 76 ALA A CA 1
ATOM 571 C C . ALA A 1 76 ? 11.867 5.445 0.808 1 98.75 76 ALA A C 1
ATOM 573 O O . ALA A 1 76 ? 10.648 5.562 0.666 1 98.75 76 ALA A O 1
ATOM 574 N N . GLN A 1 77 ? 12.703 5.992 -0.067 1 98.88 77 GLN A N 1
ATOM 575 C CA . GLN A 1 77 ? 12.242 7.012 -1.003 1 98.88 77 GLN A CA 1
ATOM 576 C C . GLN A 1 77 ? 11.258 6.426 -2.014 1 98.88 77 GLN A C 1
ATOM 578 O O . GLN A 1 77 ? 10.227 7.035 -2.312 1 98.88 77 GLN A O 1
ATOM 583 N N . ASP A 1 78 ? 11.555 5.242 -2.518 1 98.81 78 ASP A N 1
ATOM 584 C CA . ASP A 1 78 ? 10.656 4.664 -3.51 1 98.81 78 ASP A CA 1
ATOM 585 C C . ASP A 1 78 ? 9.281 4.379 -2.906 1 98.81 78 ASP A C 1
ATOM 587 O O . ASP A 1 78 ? 8.25 4.629 -3.539 1 98.81 78 ASP A O 1
ATOM 591 N N . ILE A 1 79 ? 9.234 3.871 -1.669 1 98.81 79 ILE A N 1
ATOM 592 C CA . ILE A 1 79 ? 7.988 3.5 -1.012 1 98.81 79 ILE A CA 1
ATOM 593 C C . ILE A 1 79 ? 7.176 4.754 -0.699 1 98.81 79 ILE A C 1
ATOM 595 O O . ILE A 1 79 ? 5.973 4.809 -0.964 1 98.81 79 ILE A O 1
ATOM 599 N N . LEU A 1 80 ? 7.848 5.781 -0.185 1 98.94 80 LEU A N 1
ATOM 600 C CA . LEU A 1 80 ? 7.16 7.02 0.157 1 98.94 80 LEU A CA 1
ATOM 601 C C . LEU A 1 80 ? 6.672 7.738 -1.099 1 98.94 80 LEU A C 1
ATOM 603 O O . LEU A 1 80 ? 5.566 8.281 -1.117 1 98.94 80 LEU A O 1
ATOM 607 N N . ASN A 1 81 ? 7.504 7.773 -2.156 1 98.88 81 ASN A N 1
ATOM 608 C CA . ASN A 1 81 ? 7.066 8.359 -3.418 1 98.88 81 ASN A CA 1
ATOM 609 C C . ASN A 1 81 ? 5.879 7.602 -4.008 1 98.88 81 ASN A C 1
ATOM 611 O O . ASN A 1 81 ? 5 8.203 -4.625 1 98.88 81 ASN A O 1
ATOM 615 N N . GLY A 1 82 ? 5.875 6.297 -3.863 1 98.94 82 GLY A N 1
ATOM 616 C CA . GLY A 1 82 ? 4.719 5.508 -4.25 1 98.94 82 GLY A CA 1
ATOM 617 C C . GLY A 1 82 ? 3.449 5.914 -3.521 1 98.94 82 GLY A C 1
ATOM 618 O O . GLY A 1 82 ? 2.383 6.016 -4.133 1 98.94 82 GLY A O 1
ATOM 619 N N . LEU A 1 83 ? 3.572 6.121 -2.215 1 98.94 83 LEU A N 1
ATOM 620 C CA . LEU A 1 83 ? 2.418 6.555 -1.436 1 98.94 83 LEU A CA 1
ATOM 621 C C . LEU A 1 83 ? 1.93 7.922 -1.901 1 98.94 83 LEU A C 1
ATOM 623 O O . LEU A 1 83 ? 0.723 8.156 -1.997 1 98.94 83 LEU A O 1
ATOM 627 N N . VAL A 1 84 ? 2.861 8.836 -2.168 1 98.94 84 VAL A N 1
ATOM 628 C CA . VAL A 1 84 ? 2.484 10.141 -2.701 1 98.94 84 VAL A CA 1
ATOM 629 C C . VAL A 1 84 ? 1.669 9.961 -3.98 1 98.94 84 VAL A C 1
ATOM 631 O O . VAL A 1 84 ? 0.59 10.539 -4.121 1 98.94 84 VAL A O 1
ATOM 634 N N . LEU A 1 85 ? 2.188 9.195 -4.891 1 98.88 85 LEU A N 1
ATOM 635 C CA . LEU A 1 85 ? 1.494 8.961 -6.152 1 98.88 85 LEU A CA 1
ATOM 636 C C . LEU A 1 85 ? 0.105 8.383 -5.906 1 98.88 85 LEU A C 1
ATOM 638 O O . LEU A 1 85 ? -0.878 8.844 -6.488 1 98.88 85 LEU A O 1
ATOM 642 N N . HIS A 1 86 ? -0.021 7.395 -5.023 1 98.81 86 HIS A N 1
ATOM 643 C CA . HIS A 1 86 ? -1.268 6.703 -4.715 1 98.81 86 HIS A CA 1
ATOM 644 C C . HIS A 1 86 ? -2.307 7.664 -4.148 1 98.81 86 HIS A C 1
ATOM 646 O O . HIS A 1 86 ? -3.451 7.688 -4.609 1 98.81 86 HIS A O 1
ATOM 652 N N . MET A 1 87 ? -1.91 8.516 -3.213 1 98.75 87 MET A N 1
ATOM 653 C CA . MET A 1 87 ? -2.824 9.445 -2.561 1 98.75 87 MET A CA 1
ATOM 654 C C . MET A 1 87 ? -3.23 10.57 -3.512 1 98.75 87 MET A C 1
ATOM 656 O O . MET A 1 87 ? -4.371 11.039 -3.477 1 98.75 87 MET A O 1
ATOM 660 N N . THR A 1 88 ? -2.271 10.961 -4.328 1 98.75 88 THR A N 1
ATOM 661 C CA . THR A 1 88 ? -2.582 12 -5.305 1 98.75 88 THR A CA 1
ATOM 662 C C . THR A 1 88 ? -3.594 11.5 -6.328 1 98.75 88 THR A C 1
ATOM 664 O O . THR A 1 88 ? -4.492 12.234 -6.738 1 98.75 88 THR A O 1
ATOM 667 N N . GLU A 1 89 ? -3.447 10.273 -6.789 1 98.38 89 GLU A N 1
ATOM 668 C CA . GLU A 1 89 ? -4.426 9.68 -7.699 1 98.38 89 GLU A CA 1
ATOM 669 C C . GLU A 1 89 ? -5.797 9.578 -7.043 1 98.38 89 GLU A C 1
ATOM 671 O O . GLU A 1 89 ? -6.816 9.875 -7.672 1 98.38 89 GLU A O 1
ATOM 676 N N . LEU A 1 90 ? -5.855 9.133 -5.797 1 97.38 90 LEU A N 1
ATOM 677 C CA . LEU A 1 90 ? -7.121 9.078 -5.078 1 97.38 90 LEU A CA 1
ATOM 678 C C . LEU A 1 90 ? -7.738 10.461 -4.945 1 97.38 90 LEU A C 1
ATOM 680 O O . LEU A 1 90 ? -8.961 10.617 -5.062 1 97.38 90 LEU A O 1
ATOM 684 N N . GLN A 1 91 ? -6.922 11.438 -4.676 1 98.12 91 GLN A N 1
ATOM 685 C CA . GLN A 1 91 ? -7.418 12.805 -4.566 1 98.12 91 GLN A CA 1
ATOM 686 C C . GLN A 1 91 ? -8.07 13.258 -5.867 1 98.12 91 GLN A C 1
ATOM 688 O O . GLN A 1 91 ? -9.086 13.953 -5.848 1 98.12 91 GLN A O 1
ATOM 693 N N . LYS A 1 92 ? -7.473 12.938 -6.984 1 98.31 92 LYS A N 1
ATOM 694 C CA . LYS A 1 92 ? -8.062 13.273 -8.281 1 98.31 92 LYS A CA 1
ATOM 695 C C . LYS A 1 92 ? -9.461 12.68 -8.414 1 98.31 92 LYS A C 1
ATOM 697 O O . LYS A 1 92 ? -10.367 13.32 -8.953 1 98.31 92 LYS A O 1
ATOM 702 N N . ASP A 1 93 ? -9.664 11.484 -7.957 1 96.31 93 ASP A N 1
ATOM 703 C CA . ASP A 1 93 ? -10.938 10.781 -8.062 1 96.31 93 ASP A CA 1
ATOM 704 C C . ASP A 1 93 ? -11.93 11.281 -7.012 1 96.31 93 ASP A C 1
ATOM 706 O O . ASP A 1 93 ? -13.141 11.227 -7.223 1 96.31 93 ASP A O 1
ATOM 710 N N . TYR A 1 94 ? -11.414 11.75 -5.895 1 95.62 94 TYR A N 1
ATOM 711 C CA . TYR A 1 94 ? -12.234 12.203 -4.773 1 95.62 94 TYR A CA 1
ATOM 712 C C . TYR A 1 94 ? -11.742 13.547 -4.254 1 95.62 94 TYR A C 1
ATOM 714 O O . TYR A 1 94 ? -11.391 13.672 -3.076 1 95.62 94 TYR A O 1
ATOM 722 N N . PRO A 1 95 ? -11.883 14.555 -5.02 1 96.75 95 PRO A N 1
ATOM 723 C CA . PRO A 1 95 ? -11.281 15.852 -4.688 1 96.75 95 PRO A CA 1
ATOM 724 C C . PRO A 1 95 ? -11.922 16.516 -3.471 1 96.75 95 PRO A C 1
ATOM 726 O O . PRO A 1 95 ? -11.297 17.344 -2.809 1 96.75 95 PRO A O 1
ATOM 729 N N . GLN A 1 96 ? -13.117 16.062 -3.143 1 95.38 96 GLN A N 1
ATOM 730 C CA . GLN A 1 96 ? -13.789 16.688 -2.002 1 95.38 96 GLN A CA 1
ATOM 731 C C . GLN A 1 96 ? -13.555 15.875 -0.727 1 95.38 96 GLN A C 1
ATOM 733 O O . GLN A 1 96 ? -13.922 16.312 0.366 1 95.38 96 GLN A O 1
ATOM 738 N N . ASN A 1 97 ? -12.883 14.75 -0.835 1 95.12 97 ASN A N 1
ATOM 739 C CA . ASN A 1 97 ? -12.773 13.844 0.299 1 95.12 97 ASN A CA 1
ATOM 740 C C . ASN A 1 97 ? -11.32 13.672 0.738 1 95.12 97 ASN A C 1
ATOM 742 O O . ASN A 1 97 ? -11.055 13.195 1.843 1 95.12 97 ASN A O 1
ATOM 746 N N . ILE A 1 98 ? -10.367 14.031 -0.173 1 96.88 98 ILE A N 1
ATOM 747 C CA . ILE A 1 98 ? -8.961 13.797 0.1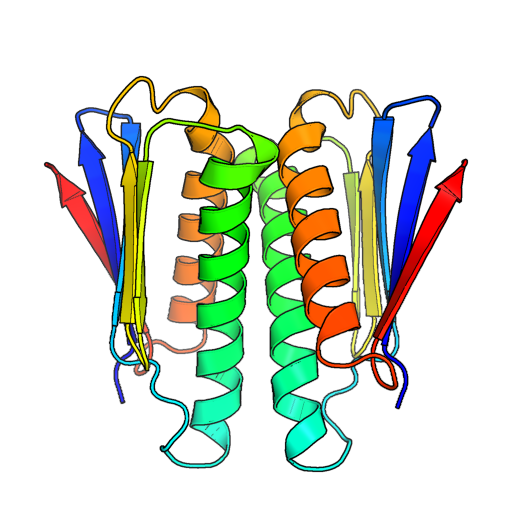1 1 96.88 98 ILE A CA 1
ATOM 748 C C . ILE A 1 98 ? -8.156 15.07 -0.156 1 96.88 98 ILE A C 1
ATOM 750 O O . ILE A 1 98 ? -8.359 15.734 -1.175 1 96.88 98 ILE A O 1
ATOM 754 N N . LYS A 1 99 ? -7.363 15.438 0.738 1 98.19 99 LYS A N 1
ATOM 755 C CA . LYS A 1 99 ? -6.414 16.531 0.584 1 98.19 99 LYS A CA 1
ATOM 756 C C . LYS A 1 99 ? -4.984 16.062 0.855 1 98.19 99 LYS A C 1
ATOM 758 O O . LYS A 1 99 ? -4.68 15.594 1.953 1 98.19 99 LYS A O 1
ATOM 763 N N . VAL A 1 100 ? -4.086 16.203 -0.148 1 98.69 100 VAL A N 1
ATOM 764 C CA . VAL A 1 100 ? -2.684 15.812 -0.046 1 98.69 100 VAL A CA 1
ATOM 765 C C . VAL A 1 100 ? -1.806 17.062 0.026 1 98.69 100 VAL A C 1
ATOM 767 O O . VAL A 1 100 ? -1.928 17.969 -0.805 1 98.69 100 VAL A O 1
ATOM 770 N N . THR A 1 101 ? -0.97 17.109 0.993 1 98.69 101 THR A N 1
ATOM 771 C CA . THR A 1 101 ? -0.038 18.219 1.135 1 98.69 101 THR A CA 1
ATOM 772 C C . THR A 1 101 ? 1.377 17.719 1.394 1 98.69 101 THR A C 1
ATOM 774 O O . THR A 1 101 ? 1.562 16.594 1.877 1 98.69 101 THR A O 1
ATOM 777 N N . ILE A 1 102 ? 2.383 18.484 0.956 1 98.06 102 ILE A N 1
ATOM 778 C CA . ILE A 1 102 ? 3.785 18.219 1.251 1 98.06 102 ILE A CA 1
ATOM 779 C C . ILE A 1 102 ? 4.395 19.391 1.997 1 98.06 102 ILE A C 1
ATOM 781 O O . ILE A 1 102 ? 4.293 20.547 1.548 1 98.06 102 ILE A O 1
ATOM 785 N N . SER A 1 103 ? 4.938 19.094 3.117 1 97.31 103 SER A N 1
ATOM 786 C CA . SER A 1 103 ? 5.543 20.141 3.93 1 97.31 103 SER A CA 1
ATOM 787 C C . SER A 1 103 ? 7.043 19.922 4.102 1 97.31 103 SER A C 1
ATOM 789 O O . SER A 1 103 ? 7.488 18.781 4.258 1 97.31 103 SER A O 1
ATOM 791 N N . GLU A 1 104 ? 7.844 20.984 4.055 1 93.44 104 GLU A N 1
ATOM 792 C CA . GLU A 1 104 ? 9.266 20.938 4.355 1 93.44 104 GLU A CA 1
ATOM 793 C C . GLU A 1 104 ? 9.516 21.031 5.859 1 93.44 104 GLU A C 1
ATOM 795 O O . GLU A 1 104 ? 8.938 21.875 6.543 1 93.44 104 GLU A O 1
ATOM 800 N N . VAL A 1 105 ? 10.25 20 6.191 1 84.56 105 VAL A N 1
ATOM 801 C CA . VAL A 1 105 ? 10.594 20.062 7.605 1 84.56 105 VAL A CA 1
ATOM 802 C C . VAL A 1 105 ? 12.094 20.266 7.766 1 84.56 105 VAL A C 1
ATOM 804 O O . VAL A 1 105 ? 12.875 19.875 6.895 1 84.56 105 VAL A O 1
ATOM 807 N N . MET B 1 1 ? -16.859 -15.031 0.761 1 80.38 1 MET B N 1
ATOM 808 C CA . MET B 1 1 ? -16 -14.891 -0.41 1 80.38 1 MET B CA 1
ATOM 809 C C . MET B 1 1 ? -14.531 -14.906 -0.006 1 80.38 1 MET B C 1
ATOM 811 O O . MET B 1 1 ? -14.156 -14.32 1.013 1 80.38 1 MET B O 1
ATOM 815 N N . ILE B 1 2 ? -13.703 -15.719 -0.826 1 91.12 2 ILE B N 1
ATOM 816 C CA . ILE B 1 2 ? -12.289 -15.867 -0.492 1 91.12 2 ILE B CA 1
ATOM 817 C C . ILE B 1 2 ? -11.445 -15.016 -1.443 1 91.12 2 ILE B C 1
ATOM 819 O O . ILE B 1 2 ? -11.617 -15.086 -2.662 1 91.12 2 ILE B O 1
ATOM 823 N N . ASN B 1 3 ? -10.742 -14.102 -0.944 1 94.75 3 ASN B N 1
ATOM 824 C CA . ASN B 1 3 ? -9.75 -13.344 -1.696 1 94.75 3 ASN B CA 1
ATOM 825 C C . ASN B 1 3 ? -8.406 -14.055 -1.736 1 94.75 3 ASN B C 1
ATOM 827 O O . ASN B 1 3 ? -7.836 -14.375 -0.691 1 94.75 3 ASN B O 1
ATOM 831 N N . ARG B 1 4 ? -7.926 -14.328 -2.947 1 97.69 4 ARG B N 1
ATOM 832 C CA . ARG B 1 4 ? -6.672 -15.062 -3.1 1 97.69 4 ARG B CA 1
ATOM 833 C C . ARG B 1 4 ? -5.562 -14.156 -3.609 1 97.69 4 ARG B C 1
ATOM 835 O O . ARG B 1 4 ? -5.738 -13.445 -4.605 1 97.69 4 ARG B O 1
ATOM 842 N N . ILE B 1 5 ? -4.496 -14.156 -2.9 1 98.62 5 ILE B N 1
ATOM 843 C CA . ILE B 1 5 ? -3.301 -13.445 -3.342 1 98.62 5 ILE B CA 1
ATOM 844 C C . ILE B 1 5 ? -2.15 -14.438 -3.516 1 98.62 5 ILE B C 1
ATOM 846 O O . ILE B 1 5 ? -1.764 -15.125 -2.566 1 98.62 5 ILE B O 1
ATOM 850 N N . GLU B 1 6 ? -1.649 -14.492 -4.664 1 98.75 6 GLU B N 1
ATOM 851 C CA . GLU B 1 6 ? -0.512 -15.359 -4.969 1 98.75 6 GLU B CA 1
ATOM 852 C C . GLU B 1 6 ? 0.722 -14.539 -5.332 1 98.75 6 GLU B C 1
ATOM 854 O O . GLU B 1 6 ? 0.661 -13.664 -6.203 1 98.75 6 GLU B O 1
ATOM 859 N N . PHE B 1 7 ? 1.802 -14.844 -4.668 1 98.88 7 PHE B N 1
ATOM 860 C CA . PHE B 1 7 ? 3.078 -14.219 -4.984 1 98.88 7 PHE B CA 1
ATOM 861 C C . PHE B 1 7 ? 3.957 -15.156 -5.801 1 98.88 7 PHE B C 1
ATOM 863 O O . PHE B 1 7 ? 3.984 -16.359 -5.555 1 98.88 7 PHE B O 1
ATOM 870 N N . PHE B 1 8 ? 4.652 -14.555 -6.703 1 98.75 8 PHE B N 1
ATOM 871 C CA . PHE B 1 8 ? 5.543 -15.32 -7.57 1 98.75 8 PHE B CA 1
ATOM 872 C C . PHE B 1 8 ? 6.996 -15.109 -7.168 1 98.75 8 PHE B C 1
ATOM 874 O O . PHE B 1 8 ? 7.426 -13.977 -6.938 1 98.75 8 PHE B O 1
ATOM 881 N N . LYS B 1 9 ? 7.691 -16.188 -7.145 1 97.81 9 LYS B N 1
ATOM 882 C CA . LYS B 1 9 ? 9.109 -16.172 -6.793 1 97.81 9 LYS B CA 1
ATOM 883 C C . LYS B 1 9 ? 9.953 -16.859 -7.863 1 97.81 9 LYS B C 1
ATOM 885 O O . LYS B 1 9 ? 9.547 -17.891 -8.406 1 97.81 9 LYS B O 1
ATOM 890 N N . SER B 1 10 ? 11.055 -16.297 -8.211 1 97.31 10 SER B N 1
ATOM 891 C CA . SER B 1 10 ? 12.125 -16.906 -8.984 1 97.31 10 SER B CA 1
ATOM 892 C C . SER B 1 10 ? 13.43 -16.953 -8.188 1 97.31 10 SER B C 1
ATOM 894 O O . SER B 1 10 ? 14.062 -15.922 -7.969 1 97.31 10 SER B O 1
ATOM 896 N N . GLY B 1 11 ? 13.852 -18.203 -7.75 1 95.56 11 GLY B N 1
ATOM 897 C CA . GLY B 1 11 ? 14.914 -18.266 -6.766 1 95.56 11 GLY B CA 1
ATOM 898 C C . GLY B 1 11 ? 14.555 -17.609 -5.449 1 95.56 11 GLY B C 1
ATOM 899 O O . GLY B 1 11 ? 13.523 -17.938 -4.848 1 95.56 11 GLY B O 1
ATOM 900 N N . ASP B 1 12 ? 15.352 -16.656 -5.016 1 95.88 12 ASP B N 1
ATOM 901 C CA . ASP B 1 12 ? 15.117 -16.031 -3.723 1 95.88 12 ASP B CA 1
ATOM 902 C C . ASP B 1 12 ? 14.43 -14.672 -3.889 1 95.88 12 ASP B C 1
ATOM 904 O O . ASP B 1 12 ? 14.273 -13.93 -2.92 1 95.88 12 ASP B O 1
ATOM 908 N N . MET B 1 13 ? 13.977 -14.398 -5.18 1 98.06 13 MET B N 1
ATOM 909 C CA . MET B 1 13 ? 13.438 -13.07 -5.426 1 98.06 13 MET B CA 1
ATOM 910 C C . MET B 1 13 ? 11.961 -13.141 -5.797 1 98.06 13 MET B C 1
ATOM 912 O O . MET B 1 13 ? 11.547 -14.016 -6.555 1 98.06 13 MET B O 1
ATOM 916 N N . LEU B 1 14 ? 11.227 -12.289 -5.242 1 98.81 14 LEU B N 1
ATOM 917 C CA . LEU B 1 14 ? 9.859 -12.094 -5.703 1 98.81 14 LEU B CA 1
ATOM 918 C C . LEU B 1 14 ? 9.828 -11.391 -7.055 1 98.81 14 LEU B C 1
ATOM 920 O O . LEU B 1 14 ? 10.617 -10.469 -7.293 1 98.81 14 LEU B O 1
ATOM 924 N N . THR B 1 15 ? 8.883 -11.797 -7.926 1 98.81 15 THR B N 1
ATOM 925 C CA . THR B 1 15 ? 8.852 -11.227 -9.266 1 98.81 15 THR B CA 1
ATOM 926 C C . THR B 1 15 ? 7.465 -10.688 -9.594 1 98.81 15 THR B C 1
ATOM 928 O O . THR B 1 15 ? 7.23 -10.195 -10.703 1 98.81 15 THR B O 1
ATOM 931 N N . GLY B 1 16 ? 6.496 -10.766 -8.734 1 98.81 16 GLY B N 1
ATOM 932 C CA . GLY B 1 16 ? 5.16 -10.242 -8.977 1 98.81 16 GLY B CA 1
ATOM 933 C C . GLY B 1 16 ? 4.105 -10.875 -8.086 1 98.81 16 GLY B C 1
ATOM 934 O O . GLY B 1 16 ? 4.43 -11.484 -7.066 1 98.81 16 GLY B O 1
ATOM 935 N N . PHE B 1 17 ? 2.816 -10.586 -8.383 1 98.94 17 PHE B N 1
ATOM 936 C CA . PHE B 1 17 ? 1.687 -11.133 -7.645 1 98.94 17 PHE B CA 1
ATOM 937 C C . PHE B 1 17 ? 0.43 -11.148 -8.508 1 98.94 17 PHE B C 1
ATOM 939 O O . PHE B 1 17 ? 0.392 -10.516 -9.57 1 98.94 17 PHE B O 1
ATOM 946 N N . GLU B 1 18 ? -0.499 -11.883 -8.031 1 98.56 18 GLU B N 1
ATOM 947 C CA . GLU B 1 18 ? -1.856 -11.914 -8.57 1 98.56 18 GLU B CA 1
ATOM 948 C C . GLU B 1 18 ? -2.893 -11.945 -7.449 1 98.56 18 GLU B C 1
ATOM 950 O O . GLU B 1 18 ? -2.717 -12.656 -6.457 1 98.56 18 GLU B O 1
ATOM 955 N N . CYS B 1 19 ? -3.893 -11.188 -7.609 1 98 19 CYS B N 1
ATOM 956 C CA . CYS B 1 19 ? -4.965 -11.109 -6.625 1 98 19 CYS B CA 1
ATOM 957 C C . CYS B 1 19 ? -6.328 -11.289 -7.285 1 98 19 CYS B C 1
ATOM 959 O O . CYS B 1 19 ? -6.617 -10.664 -8.305 1 98 19 CYS B O 1
ATOM 961 N N . LYS B 1 20 ? -7.172 -12.164 -6.727 1 95.81 20 LYS B N 1
ATOM 962 C CA . LYS B 1 20 ? -8.5 -12.414 -7.277 1 95.81 20 LYS B CA 1
ATOM 963 C C . LYS B 1 20 ? -9.531 -12.594 -6.168 1 95.81 20 LYS B C 1
ATOM 965 O O . LYS B 1 20 ? -9.18 -12.977 -5.047 1 95.81 20 LYS B O 1
ATOM 970 N N . GLY B 1 21 ? -10.859 -12.281 -6.477 1 91.81 21 GLY B N 1
ATOM 971 C CA . GLY B 1 21 ? -11.969 -12.586 -5.59 1 91.81 21 GLY B CA 1
ATOM 972 C C . GLY B 1 21 ? -12.367 -11.406 -4.715 1 91.81 21 GLY B C 1
ATOM 973 O O . GLY B 1 21 ? -13.211 -11.547 -3.822 1 91.81 21 GLY B O 1
ATOM 974 N N . HIS B 1 22 ? -11.82 -10.32 -4.879 1 79.19 22 HIS B N 1
ATOM 975 C CA . HIS B 1 22 ? -12.117 -9.141 -4.074 1 79.19 22 HIS B CA 1
ATOM 976 C C . HIS B 1 22 ? -13.109 -8.227 -4.781 1 79.19 22 HIS B C 1
ATOM 978 O O . HIS B 1 22 ? -12.828 -7.043 -4.996 1 79.19 22 HIS B O 1
ATOM 984 N N . THR B 1 23 ? -14.203 -8.891 -5.227 1 70 23 THR B N 1
ATOM 985 C CA . THR B 1 23 ? -15.242 -8.133 -5.902 1 70 23 THR B CA 1
ATOM 986 C C . THR B 1 23 ? -16.188 -7.48 -4.891 1 70 23 THR B C 1
ATOM 988 O O . THR B 1 23 ? -16.359 -7.988 -3.781 1 70 23 THR B O 1
ATOM 991 N N . GLY B 1 24 ? -16.297 -6.09 -4.816 1 60.94 24 GLY B N 1
ATOM 992 C CA . GLY B 1 24 ? -17.078 -5.23 -3.938 1 60.94 24 GLY B CA 1
ATOM 993 C C . GLY B 1 24 ? -18.5 -5.695 -3.762 1 60.94 24 GLY B C 1
ATOM 994 O O . GLY B 1 24 ? -19.312 -5.016 -3.115 1 60.94 24 GLY B O 1
ATOM 995 N N . PHE B 1 25 ? -19.047 -6.566 -4.605 1 54.84 25 PHE B N 1
ATOM 996 C CA . PHE B 1 25 ? -20.5 -6.723 -4.59 1 54.84 25 PHE B CA 1
ATOM 997 C C . PHE B 1 25 ? -20.938 -7.551 -3.391 1 54.84 25 PHE B C 1
ATOM 999 O O . PHE B 1 25 ? -22.125 -7.871 -3.256 1 54.84 25 PHE B O 1
ATOM 1006 N N . ALA B 1 26 ? -20.125 -8.062 -2.654 1 52.66 26 ALA B N 1
ATOM 1007 C CA . ALA B 1 26 ? -20.781 -8.852 -1.614 1 52.66 26 ALA B CA 1
ATOM 1008 C C . ALA B 1 26 ? -21.297 -7.961 -0.49 1 52.66 26 ALA B C 1
ATOM 1010 O O . ALA B 1 26 ? -21.125 -6.742 -0.522 1 52.66 26 ALA B O 1
ATOM 1011 N N . ASP B 1 27 ? -21.703 -8.43 0.708 1 52.97 27 ASP B N 1
ATOM 1012 C CA . ASP B 1 27 ? -22.297 -7.855 1.911 1 52.97 27 A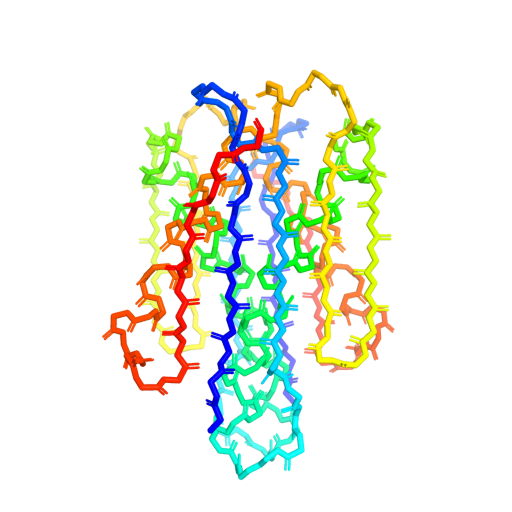SP B CA 1
ATOM 1013 C C . ASP B 1 27 ? -21.406 -6.77 2.502 1 52.97 27 ASP B C 1
ATOM 1015 O O . ASP B 1 27 ? -20.188 -6.766 2.27 1 52.97 27 ASP B O 1
ATOM 1019 N N . GLU B 1 28 ? -21.953 -5.758 3.143 1 53.06 28 GLU B N 1
ATOM 1020 C CA . GLU B 1 28 ? -21.359 -4.562 3.742 1 53.06 28 GLU B CA 1
ATOM 1021 C C . GLU B 1 28 ? -19.922 -4.812 4.148 1 53.06 28 GLU B C 1
ATOM 1023 O O . GLU B 1 28 ? -19.047 -3.986 3.881 1 53.06 28 GLU B O 1
ATOM 1028 N N . GLY B 1 29 ? -19.578 -5.867 4.824 1 55.88 29 GLY B N 1
ATOM 1029 C CA . GLY B 1 29 ? -18.266 -6.195 5.363 1 55.88 29 GLY B CA 1
ATOM 1030 C C . GLY B 1 29 ? -17.266 -6.562 4.293 1 55.88 29 GLY B C 1
ATOM 1031 O O . GLY B 1 29 ? -16.062 -6.336 4.461 1 55.88 29 GLY B O 1
ATOM 1032 N N . ASN B 1 30 ? -17.797 -6.848 3.119 1 70.19 30 ASN B N 1
ATOM 1033 C CA . ASN B 1 30 ? -16.938 -7.391 2.072 1 70.19 30 ASN B CA 1
ATOM 1034 C C . ASN B 1 30 ? -16.344 -6.289 1.204 1 70.19 30 ASN B C 1
ATOM 1036 O O . ASN B 1 30 ? -15.203 -6.406 0.732 1 70.19 30 ASN B O 1
ATOM 1040 N N . ASP B 1 31 ? -16.953 -5.129 1.368 1 85.88 31 ASP B N 1
ATOM 1041 C CA . ASP B 1 31 ? -16.484 -4.023 0.538 1 85.88 31 ASP B CA 1
ATOM 1042 C C . ASP B 1 31 ? -15.258 -3.359 1.153 1 85.88 31 ASP B C 1
ATOM 1044 O O . ASP B 1 31 ? -14.32 -2.996 0.44 1 85.88 31 ASP B O 1
ATOM 1048 N N . VAL B 1 32 ? -15.234 -3.422 2.514 1 89.12 32 VAL B N 1
ATOM 1049 C CA . VAL B 1 32 ? -14.133 -2.771 3.213 1 89.12 32 VAL B CA 1
ATOM 1050 C C . VAL B 1 32 ? -12.859 -3.605 3.064 1 89.12 32 VAL B C 1
ATOM 1052 O O . VAL B 1 32 ? -11.797 -3.076 2.732 1 89.12 32 VAL B O 1
ATOM 1055 N N . LEU B 1 33 ? -13 -4.852 3.25 1 93.19 33 LEU B N 1
ATOM 1056 C CA . LEU B 1 33 ? -11.844 -5.738 3.125 1 93.19 33 LEU B CA 1
ATOM 1057 C C . LEU B 1 33 ? -11.312 -5.742 1.696 1 93.19 33 LEU B C 1
ATOM 1059 O O . LEU B 1 33 ? -10.102 -5.723 1.48 1 93.19 33 LEU B O 1
ATOM 1063 N N . CYS B 1 34 ? -12.156 -5.711 0.732 1 93.38 34 CYS B N 1
ATOM 1064 C CA . CYS B 1 34 ? -11.758 -5.656 -0.669 1 93.38 34 CYS B CA 1
ATOM 1065 C C . CYS B 1 34 ? -10.992 -4.371 -0.966 1 93.38 34 CYS B C 1
ATOM 1067 O O . CYS B 1 34 ? -10.016 -4.387 -1.723 1 93.38 34 CYS B O 1
ATOM 1069 N N . ALA B 1 35 ? -11.5 -3.326 -0.385 1 93.06 35 ALA B N 1
ATOM 1070 C CA . ALA B 1 35 ? -10.812 -2.049 -0.575 1 93.06 35 ALA B CA 1
ATOM 1071 C C . ALA B 1 35 ? -9.414 -2.082 0.023 1 93.06 35 ALA B C 1
ATOM 1073 O O . ALA B 1 35 ? -8.469 -1.538 -0.558 1 93.06 35 ALA B O 1
ATOM 1074 N N . PHE B 1 36 ? -9.211 -2.738 1.204 1 95.31 36 PHE B N 1
ATOM 1075 C CA . PHE B 1 36 ? -7.902 -2.887 1.834 1 95.31 36 PHE B CA 1
ATOM 1076 C C . PHE B 1 36 ? -6.941 -3.643 0.921 1 95.31 36 PHE B C 1
ATOM 1078 O O . PHE B 1 36 ? -5.812 -3.203 0.699 1 95.31 36 PHE B O 1
ATOM 1085 N N . ILE B 1 37 ? -7.469 -4.652 0.384 1 97.12 37 ILE B N 1
ATOM 1086 C CA . ILE B 1 37 ? -6.66 -5.512 -0.471 1 97.12 37 ILE B CA 1
ATOM 1087 C C . ILE B 1 37 ? -6.32 -4.781 -1.768 1 97.12 37 ILE B C 1
ATOM 1089 O O . ILE B 1 37 ? -5.152 -4.715 -2.16 1 97.12 37 ILE B O 1
ATOM 1093 N N . SER B 1 38 ? -7.277 -4.176 -2.434 1 96.38 38 SER B N 1
ATOM 1094 C CA . SER B 1 38 ? -7.074 -3.479 -3.697 1 96.38 38 SER B CA 1
ATOM 1095 C C . SER B 1 38 ? -6.078 -2.336 -3.545 1 96.38 38 SER B C 1
ATOM 1097 O O . SER B 1 38 ? -5.199 -2.154 -4.387 1 96.38 38 SER B O 1
ATOM 1099 N N . SER B 1 39 ? -6.211 -1.584 -2.516 1 97.19 39 SER B N 1
ATOM 1100 C CA . SER B 1 39 ? -5.355 -0.425 -2.289 1 97.19 39 SER B CA 1
ATOM 1101 C C . SER B 1 39 ? -3.891 -0.834 -2.18 1 97.19 39 SER B C 1
ATOM 1103 O O . SER B 1 39 ? -3.021 -0.218 -2.799 1 97.19 39 SER B O 1
ATOM 1105 N N . ALA B 1 40 ? -3.695 -1.855 -1.37 1 98.69 40 ALA B N 1
ATOM 1106 C CA . ALA B 1 40 ? -2.336 -2.357 -1.183 1 98.69 40 ALA B CA 1
ATOM 1107 C C . ALA B 1 40 ? -1.748 -2.852 -2.5 1 98.69 40 ALA B C 1
ATOM 1109 O O . ALA B 1 40 ? -0.589 -2.57 -2.814 1 98.69 40 ALA B O 1
ATOM 1110 N N . CYS B 1 41 ? -2.523 -3.561 -3.271 1 98.69 41 CYS B N 1
ATOM 1111 C CA . CYS B 1 41 ? -2.068 -4.098 -4.551 1 98.69 41 CYS B CA 1
ATOM 1112 C C . CYS B 1 41 ? -1.795 -2.975 -5.547 1 98.69 41 CYS B C 1
ATOM 1114 O O . CYS B 1 41 ? -0.768 -2.98 -6.227 1 98.69 41 CYS B O 1
ATOM 1116 N N . TYR B 1 42 ? -2.666 -1.972 -5.582 1 98.44 42 TYR B N 1
ATOM 1117 C CA . TYR B 1 42 ? -2.492 -0.842 -6.488 1 98.44 42 TYR B CA 1
ATOM 1118 C C . TYR B 1 42 ? -1.255 -0.033 -6.121 1 98.44 42 TYR B C 1
ATOM 1120 O O . TYR B 1 42 ? -0.473 0.35 -6.996 1 98.44 42 TYR B O 1
ATOM 1128 N N . LEU B 1 43 ? -1.085 0.232 -4.887 1 98.88 43 LEU B N 1
ATOM 1129 C CA . LEU B 1 43 ? 0.093 0.971 -4.445 1 98.88 43 LEU B CA 1
ATOM 1130 C C . LEU B 1 43 ? 1.372 0.248 -4.855 1 98.88 43 LEU B C 1
ATOM 1132 O O . LEU B 1 43 ? 2.293 0.864 -5.398 1 98.88 43 LEU B O 1
ATOM 1136 N N . THR B 1 44 ? 1.417 -1.059 -4.613 1 98.94 44 THR B N 1
ATOM 1137 C CA . THR B 1 44 ? 2.586 -1.866 -4.941 1 98.94 44 THR B CA 1
ATOM 1138 C C . THR B 1 44 ? 2.854 -1.84 -6.445 1 98.94 44 THR B C 1
ATOM 1140 O O . THR B 1 44 ? 3.967 -1.529 -6.875 1 98.94 44 THR B O 1
ATOM 1143 N N . ALA B 1 45 ? 1.79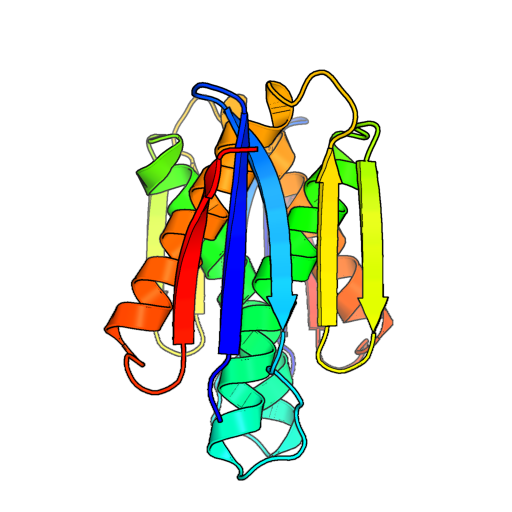7 -2.096 -7.254 1 98.81 45 ALA B N 1
ATOM 1144 C CA . ALA B 1 45 ? 1.947 -2.152 -8.703 1 98.81 45 ALA B CA 1
ATOM 1145 C C . ALA B 1 45 ? 2.4 -0.805 -9.266 1 98.81 45 ALA B C 1
ATOM 1147 O O . ALA B 1 45 ? 3.34 -0.74 -10.062 1 98.81 45 ALA B O 1
ATOM 1148 N N . ASN B 1 46 ? 1.81 0.289 -8.82 1 98.62 46 ASN B N 1
ATOM 1149 C CA . ASN B 1 46 ? 2.121 1.613 -9.344 1 98.62 46 ASN B CA 1
ATOM 1150 C C . ASN B 1 46 ? 3.5 2.086 -8.898 1 98.62 46 ASN B C 1
ATOM 1152 O O . ASN B 1 46 ? 4.188 2.797 -9.633 1 98.62 46 ASN B O 1
ATOM 1156 N N . THR B 1 47 ? 3.875 1.741 -7.672 1 98.88 47 THR B N 1
ATOM 1157 C CA . THR B 1 47 ? 5.223 2.08 -7.223 1 98.88 47 THR B CA 1
ATOM 1158 C C . THR B 1 47 ? 6.27 1.419 -8.109 1 98.88 47 THR B C 1
ATOM 1160 O O . THR B 1 47 ? 7.234 2.062 -8.523 1 98.88 47 THR B O 1
ATOM 1163 N N . ILE B 1 48 ? 6.051 0.144 -8.438 1 98.88 48 ILE B N 1
ATOM 1164 C CA . ILE B 1 48 ? 7.012 -0.635 -9.211 1 98.88 48 ILE B CA 1
ATOM 1165 C C . ILE B 1 48 ? 7.039 -0.135 -10.656 1 98.88 48 ILE B C 1
ATOM 1167 O O . ILE B 1 48 ? 8.109 0.033 -11.242 1 98.88 48 ILE B O 1
ATOM 1171 N N . THR B 1 49 ? 5.871 0.227 -11.25 1 98.75 49 THR B N 1
ATOM 1172 C CA . THR B 1 49 ? 5.797 0.591 -12.656 1 98.75 49 THR B CA 1
ATOM 1173 C C . THR B 1 49 ? 6.082 2.078 -12.852 1 98.75 49 THR B C 1
ATOM 1175 O O . THR B 1 49 ? 6.762 2.469 -13.797 1 98.75 49 THR B O 1
ATOM 1178 N N . ASP B 1 50 ? 5.648 2.947 -11.953 1 98.69 50 ASP B N 1
ATOM 1179 C CA . ASP B 1 50 ? 5.59 4.375 -12.25 1 98.69 50 ASP B CA 1
ATOM 1180 C C . ASP B 1 50 ? 6.617 5.152 -11.43 1 98.69 50 ASP B C 1
ATOM 1182 O O . ASP B 1 50 ? 7 6.266 -11.797 1 98.69 50 ASP B O 1
ATOM 1186 N N . VAL B 1 51 ? 7.035 4.602 -10.375 1 98.75 51 VAL B N 1
ATOM 1187 C CA . VAL B 1 51 ? 8.031 5.285 -9.562 1 98.75 51 VAL B CA 1
ATOM 1188 C C . VAL B 1 51 ? 9.414 4.691 -9.82 1 98.75 51 VAL B C 1
ATOM 1190 O O . VAL B 1 51 ? 10.336 5.41 -10.203 1 98.75 51 VAL B O 1
ATOM 1193 N N . ILE B 1 52 ? 9.445 3.348 -9.641 1 98.56 52 ILE B N 1
ATOM 1194 C CA . ILE B 1 52 ? 10.719 2.672 -9.844 1 98.56 52 ILE B CA 1
ATOM 1195 C C . ILE B 1 52 ? 10.961 2.459 -11.336 1 98.56 52 ILE B C 1
ATOM 1197 O O . ILE B 1 52 ? 12.102 2.383 -11.789 1 98.56 52 ILE B O 1
ATOM 1201 N N . LYS B 1 53 ? 9.859 2.283 -12.125 1 98.44 53 LYS B N 1
ATOM 1202 C CA . LYS B 1 53 ? 9.859 2.195 -13.578 1 98.44 53 LYS B CA 1
ATOM 1203 C C . LYS B 1 53 ? 10.539 0.914 -14.055 1 98.44 53 LYS B C 1
ATOM 1205 O O . LYS B 1 53 ? 11.328 0.939 -15 1 98.44 53 LYS B O 1
ATOM 1210 N N . LEU B 1 54 ? 10.242 -0.105 -13.305 1 98.56 54 LEU B N 1
ATOM 1211 C CA . LEU B 1 54 ? 10.695 -1.408 -13.781 1 98.56 54 LEU B CA 1
ATOM 1212 C C . LEU B 1 54 ? 9.867 -1.872 -14.977 1 98.56 54 LEU B C 1
ATOM 1214 O O . LEU B 1 54 ? 8.695 -1.508 -15.102 1 98.56 54 LEU B O 1
ATOM 1218 N N . ASP B 1 55 ? 10.531 -2.652 -15.836 1 98.19 55 ASP B N 1
ATOM 1219 C CA . ASP B 1 55 ? 9.797 -3.332 -16.891 1 98.19 55 ASP B CA 1
ATOM 1220 C C . ASP B 1 55 ? 8.914 -4.438 -16.328 1 98.19 55 ASP B C 1
ATOM 1222 O O . ASP B 1 55 ? 9.414 -5.473 -15.875 1 98.19 55 ASP B O 1
ATOM 1226 N N . ALA B 1 56 ? 7.574 -4.195 -16.297 1 98.56 56 ALA B N 1
ATOM 1227 C CA . ALA B 1 56 ? 6.605 -5.117 -15.719 1 98.56 56 ALA B CA 1
ATOM 1228 C C . ALA B 1 56 ? 5.281 -5.082 -16.469 1 98.56 56 ALA B C 1
ATOM 1230 O O . ALA B 1 56 ? 4.93 -4.059 -17.062 1 98.56 56 ALA B O 1
ATOM 1231 N N . ARG B 1 57 ? 4.641 -6.18 -16.453 1 98.5 57 ARG B N 1
ATOM 1232 C CA . ARG B 1 57 ? 3.279 -6.266 -16.969 1 98.5 57 ARG B CA 1
ATOM 1233 C C . ARG B 1 57 ? 2.258 -6.195 -15.844 1 98.5 57 ARG B C 1
ATOM 1235 O O . ARG B 1 57 ? 2.287 -7.012 -14.922 1 98.5 57 ARG B O 1
ATOM 1242 N N . ALA B 1 58 ? 1.416 -5.203 -15.961 1 98.25 58 ALA B N 1
ATOM 1243 C CA . ALA B 1 58 ? 0.356 -5.043 -14.969 1 98.25 58 ALA B CA 1
ATOM 1244 C C . ALA B 1 58 ? -1.021 -5.16 -15.609 1 98.25 58 ALA B C 1
ATOM 1246 O O . ALA B 1 58 ? -1.224 -4.715 -16.75 1 98.25 58 ALA B O 1
ATOM 1247 N N . SER B 1 59 ? -1.916 -5.82 -14.891 1 97.88 59 SER B N 1
ATOM 1248 C CA . SER B 1 59 ? -3.303 -5.941 -15.336 1 97.88 59 SER B CA 1
ATOM 1249 C C . SER B 1 59 ? -4.27 -5.789 -14.164 1 97.88 59 SER B C 1
ATOM 1251 O O . SER B 1 59 ? -3.988 -6.254 -13.055 1 97.88 59 SER B O 1
ATOM 1253 N N . ALA B 1 60 ? -5.379 -5.043 -14.461 1 95.88 60 ALA B N 1
ATOM 1254 C CA . ALA B 1 60 ? -6.41 -4.871 -13.445 1 95.88 60 ALA B CA 1
ATOM 1255 C C . ALA B 1 60 ? -7.805 -4.883 -14.062 1 95.88 60 ALA B C 1
ATOM 1257 O O . ALA B 1 60 ? -8.016 -4.305 -15.133 1 95.88 60 ALA B O 1
ATOM 1258 N N . SER B 1 61 ? -8.648 -5.652 -13.531 1 93.44 61 SER B N 1
ATOM 1259 C CA . SER B 1 61 ? -10.078 -5.668 -13.82 1 93.44 61 SER B CA 1
ATOM 1260 C C . SER B 1 61 ? -10.891 -5.879 -12.547 1 93.44 61 SER B C 1
ATOM 1262 O O . SER B 1 61 ? -10.336 -5.977 -11.453 1 93.44 61 SER B O 1
ATOM 1264 N N . ASP B 1 62 ? -12.195 -5.824 -12.633 1 88.06 62 ASP B N 1
ATOM 1265 C CA . ASP B 1 62 ? -13.023 -5.988 -11.445 1 88.06 62 ASP B CA 1
ATOM 1266 C C . ASP B 1 62 ? -12.711 -7.301 -10.734 1 88.06 62 ASP B C 1
ATOM 1268 O O . ASP B 1 62 ? -12.891 -8.383 -11.297 1 88.06 62 ASP B O 1
ATOM 1272 N N . GLY B 1 63 ? -12.188 -7.137 -9.562 1 89.69 63 GLY B N 1
ATOM 1273 C CA . GLY B 1 63 ? -11.938 -8.312 -8.742 1 89.69 63 GLY B CA 1
ATOM 1274 C C . GLY B 1 63 ? -10.656 -9.039 -9.109 1 89.69 63 GLY B C 1
ATOM 1275 O O . GLY B 1 63 ? -10.453 -10.188 -8.711 1 89.69 63 GLY B O 1
ATOM 1276 N N . TYR B 1 64 ? -9.891 -8.406 -10.016 1 96.25 64 TYR B N 1
ATOM 1277 C CA . TYR B 1 64 ? -8.664 -9.055 -10.469 1 96.25 64 TYR B CA 1
ATOM 1278 C C . TYR B 1 64 ? -7.547 -8.039 -10.656 1 96.25 64 TYR B C 1
ATOM 1280 O O . TYR B 1 64 ? -7.777 -6.945 -11.172 1 96.25 64 TYR B O 1
ATOM 1288 N N . MET B 1 65 ? -6.309 -8.383 -10.219 1 97.88 65 MET B N 1
ATOM 1289 C CA . MET B 1 65 ? -5.105 -7.594 -10.461 1 97.88 65 MET B CA 1
ATOM 1290 C C . MET B 1 65 ? -3.867 -8.484 -10.5 1 97.88 65 MET B C 1
ATOM 1292 O O . MET B 1 65 ? -3.768 -9.453 -9.742 1 97.88 65 MET B O 1
ATOM 1296 N N . SER B 1 66 ? -2.945 -8.125 -11.391 1 98.56 66 SER B N 1
ATOM 1297 C CA . SER B 1 66 ? -1.693 -8.875 -11.438 1 98.56 66 SER B CA 1
ATOM 1298 C C . SER B 1 66 ? -0.528 -7.977 -11.836 1 98.56 66 SER B C 1
ATOM 1300 O O . SER B 1 66 ? -0.727 -6.938 -12.469 1 98.56 66 SER B O 1
ATOM 1302 N N . LEU B 1 67 ? 0.587 -8.336 -11.445 1 98.88 67 LEU B N 1
ATOM 1303 C CA . LEU B 1 67 ? 1.851 -7.711 -11.82 1 98.88 67 LEU B CA 1
ATOM 1304 C C . LEU B 1 67 ? 2.947 -8.758 -11.984 1 98.88 67 LEU B C 1
ATOM 1306 O O . LEU B 1 67 ? 3.1 -9.641 -11.141 1 98.88 67 LEU B O 1
ATOM 1310 N N . ARG B 1 68 ? 3.672 -8.633 -13.031 1 98.75 68 ARG B N 1
ATOM 1311 C CA . ARG B 1 68 ? 4.82 -9.5 -13.281 1 98.75 68 ARG B CA 1
ATOM 1312 C C . ARG B 1 68 ? 6.02 -8.688 -13.766 1 98.75 68 ARG B C 1
ATOM 1314 O O . ARG B 1 68 ? 5.957 -8.039 -14.812 1 98.75 68 ARG B O 1
ATOM 1321 N N . ILE B 1 69 ? 7.035 -8.773 -13.016 1 98.75 69 ILE B N 1
ATOM 1322 C CA . ILE B 1 69 ? 8.266 -8.102 -13.414 1 98.75 69 ILE B CA 1
ATOM 1323 C C . ILE B 1 69 ? 9.016 -8.945 -14.438 1 98.75 69 ILE B C 1
ATOM 1325 O O . ILE B 1 69 ? 9.227 -10.141 -14.234 1 98.75 69 ILE B O 1
ATOM 1329 N N . LYS B 1 70 ? 9.422 -8.297 -15.508 1 97.81 70 LYS B N 1
ATOM 1330 C CA . LYS B 1 70 ? 10.016 -9.016 -16.625 1 97.81 70 LYS B CA 1
ATOM 1331 C C . LYS B 1 70 ? 11.508 -9.258 -16.391 1 97.81 70 LYS B C 1
ATOM 1333 O O . LYS B 1 70 ? 12.039 -10.289 -16.812 1 97.81 70 LYS B O 1
ATOM 1338 N N . SER B 1 71 ? 12.195 -8.227 -15.812 1 95.31 71 SER B N 1
ATOM 1339 C CA . SER B 1 71 ? 13.617 -8.398 -15.547 1 95.31 71 SER B CA 1
ATOM 1340 C C . SER B 1 71 ? 14.086 -7.504 -14.406 1 95.31 71 SER B C 1
ATOM 1342 O O . SER B 1 71 ? 13.461 -6.48 -14.117 1 95.31 71 SER B O 1
ATOM 1344 N N . SER B 1 72 ? 15.18 -7.965 -13.688 1 96.69 72 SER B N 1
ATOM 1345 C CA . SER B 1 72 ? 15.891 -7.176 -12.688 1 96.69 72 SER B CA 1
ATOM 1346 C C . SER B 1 72 ? 14.953 -6.734 -11.57 1 96.69 72 SER B C 1
ATOM 1348 O O . SER B 1 72 ? 14.797 -5.535 -11.312 1 96.69 72 SER B O 1
ATOM 1350 N N . PRO B 1 73 ? 14.344 -7.738 -10.922 1 98.19 73 PRO B N 1
ATOM 1351 C CA . PRO B 1 73 ? 13.367 -7.422 -9.883 1 98.19 73 PRO B CA 1
ATOM 1352 C C . PRO B 1 73 ? 14.023 -6.891 -8.602 1 98.19 73 PRO B C 1
ATOM 1354 O O . PRO B 1 73 ? 13.336 -6.691 -7.598 1 98.19 73 PRO B O 1
ATOM 1357 N N . GLU B 1 74 ? 15.328 -6.621 -8.578 1 98.25 74 GLU B N 1
ATOM 1358 C CA . GLU B 1 74 ? 16.094 -6.316 -7.367 1 98.25 74 GLU B CA 1
ATOM 1359 C C . GLU B 1 74 ? 15.531 -5.09 -6.656 1 98.25 74 GLU B C 1
ATOM 1361 O O . GLU B 1 74 ? 15.383 -5.09 -5.43 1 98.25 74 GLU B O 1
ATOM 1366 N N . LYS B 1 75 ? 15.148 -4.129 -7.402 1 98.31 75 LYS B N 1
ATOM 1367 C CA . LYS B 1 75 ? 14.719 -2.869 -6.805 1 98.31 75 LYS B CA 1
A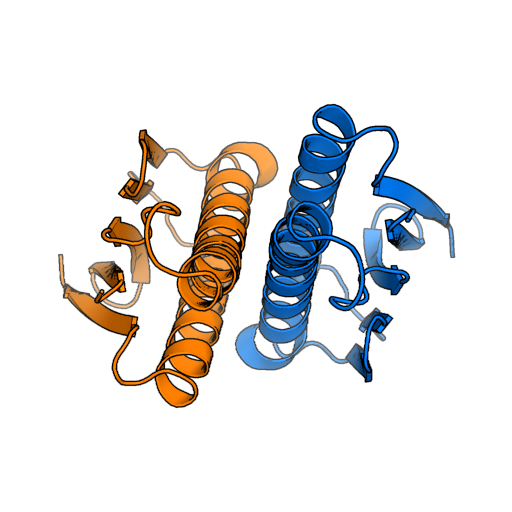TOM 1368 C C . LYS B 1 75 ? 13.305 -2.984 -6.242 1 98.31 75 LYS B C 1
ATOM 1370 O O . LYS B 1 75 ? 12.859 -2.117 -5.492 1 98.31 75 LYS B O 1
ATOM 1375 N N . ALA B 1 76 ? 12.602 -4.086 -6.566 1 98.75 76 ALA B N 1
ATOM 1376 C CA . ALA B 1 76 ? 11.203 -4.234 -6.168 1 98.75 76 ALA B CA 1
ATOM 1377 C C . ALA B 1 76 ? 11.078 -5.059 -4.891 1 98.75 76 ALA B C 1
ATOM 1379 O O . ALA B 1 76 ? 9.984 -5.223 -4.355 1 98.75 76 ALA B O 1
ATOM 1380 N N . GLN B 1 77 ? 12.18 -5.562 -4.344 1 98.88 77 GLN B N 1
ATOM 1381 C CA . GLN B 1 77 ? 12.094 -6.59 -3.312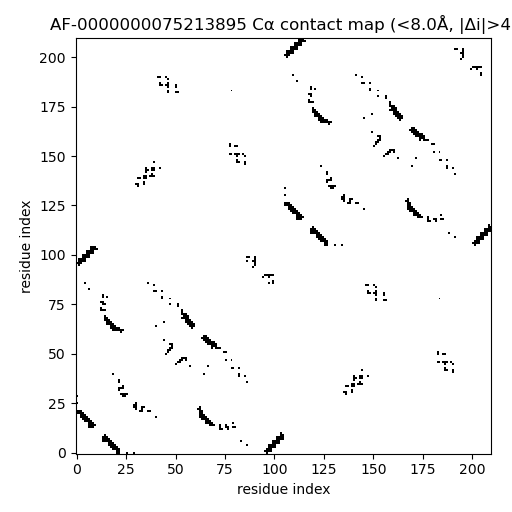 1 98.88 77 GLN B CA 1
ATOM 1382 C C . GLN B 1 77 ? 11.484 -6.031 -2.029 1 98.88 77 GLN B C 1
ATOM 1384 O O . GLN B 1 77 ? 10.641 -6.68 -1.407 1 98.88 77 GLN B O 1
ATOM 1389 N N . ASP B 1 78 ? 11.875 -4.836 -1.659 1 98.81 78 ASP B N 1
ATOM 1390 C CA . ASP B 1 78 ? 11.344 -4.285 -0.419 1 98.81 78 ASP B CA 1
ATOM 1391 C C . ASP B 1 78 ? 9.836 -4.062 -0.522 1 98.81 78 ASP B C 1
ATOM 1393 O O . ASP B 1 78 ? 9.094 -4.359 0.416 1 98.81 78 ASP B O 1
ATOM 1397 N N . ILE B 1 79 ? 9.352 -3.555 -1.656 1 98.75 79 ILE B N 1
ATOM 1398 C CA . ILE B 1 79 ? 7.941 -3.238 -1.832 1 98.75 79 ILE B CA 1
ATOM 1399 C C . ILE B 1 79 ? 7.125 -4.527 -1.887 1 98.75 79 ILE B C 1
ATOM 1401 O O . ILE B 1 79 ? 6.074 -4.633 -1.249 1 98.75 79 ILE B O 1
ATOM 1405 N N . LEU B 1 80 ? 7.633 -5.531 -2.615 1 98.94 80 LEU B N 1
ATOM 1406 C CA . LEU B 1 80 ? 6.922 -6.801 -2.721 1 98.94 80 LEU B CA 1
ATOM 1407 C C . LEU B 1 80 ? 6.906 -7.527 -1.379 1 98.94 80 LEU B C 1
ATOM 1409 O O . LEU B 1 80 ? 5.891 -8.117 -0.999 1 98.94 80 LEU B O 1
ATOM 1413 N N . ASN B 1 81 ? 8.047 -7.527 -0.658 1 98.88 81 ASN B N 1
ATOM 1414 C CA . ASN B 1 81 ? 8.07 -8.125 0.674 1 98.88 81 ASN B CA 1
ATOM 1415 C C . ASN B 1 81 ? 7.117 -7.406 1.627 1 98.88 81 ASN B C 1
ATOM 1417 O O . ASN B 1 81 ? 6.516 -8.039 2.498 1 98.88 81 ASN B O 1
ATOM 1421 N N . GLY B 1 82 ? 7.023 -6.102 1.514 1 98.94 82 GLY B N 1
ATOM 1422 C CA . GLY B 1 82 ? 6.027 -5.355 2.266 1 98.94 82 GLY B CA 1
ATOM 1423 C C . GLY B 1 82 ? 4.605 -5.816 1.995 1 98.94 82 GLY B C 1
ATOM 1424 O O . GLY B 1 82 ? 3.805 -5.953 2.922 1 98.94 82 GLY B O 1
ATOM 1425 N N . LEU B 1 83 ? 4.293 -6.016 0.721 1 98.94 83 LEU B N 1
ATOM 1426 C CA . LEU B 1 83 ? 2.961 -6.496 0.363 1 98.94 83 LEU B CA 1
ATOM 1427 C C . LEU B 1 83 ? 2.705 -7.879 0.952 1 98.94 83 LEU B C 1
ATOM 1429 O O . LEU B 1 83 ? 1.606 -8.156 1.438 1 98.94 83 LEU B O 1
ATOM 1433 N N . VAL B 1 84 ? 3.711 -8.758 0.892 1 98.94 84 VAL B N 1
ATOM 1434 C CA . VAL B 1 84 ? 3.58 -10.07 1.51 1 98.94 84 VAL B CA 1
ATOM 1435 C C . VAL B 1 84 ? 3.229 -9.914 2.988 1 98.94 84 VAL B C 1
ATOM 1437 O O . VAL B 1 84 ? 2.279 -10.531 3.475 1 98.94 84 VAL B O 1
ATOM 1440 N N . LEU B 1 85 ? 3.988 -9.133 3.678 1 98.88 85 LEU B N 1
ATOM 1441 C CA . LEU B 1 85 ? 3.742 -8.906 5.098 1 98.88 85 LEU B CA 1
ATOM 1442 C C . LEU B 1 85 ? 2.328 -8.383 5.332 1 98.88 85 LEU B C 1
ATOM 1444 O O . LEU B 1 85 ? 1.614 -8.875 6.207 1 98.88 85 LEU B O 1
ATOM 1448 N N . HIS B 1 86 ? 1.888 -7.41 4.539 1 98.81 86 HIS B N 1
ATOM 1449 C CA . HIS B 1 86 ? 0.585 -6.766 4.664 1 98.81 86 HIS B CA 1
ATOM 1450 C C . HIS B 1 86 ? -0.546 -7.77 4.465 1 98.81 86 HIS B C 1
ATOM 1452 O O . HIS B 1 86 ? -1.472 -7.836 5.277 1 98.81 86 HIS B O 1
ATOM 1458 N N . MET B 1 87 ? -0.455 -8.609 3.455 1 98.75 87 MET B N 1
ATOM 1459 C CA . MET B 1 87 ? -1.498 -9.578 3.135 1 98.75 87 MET B CA 1
ATOM 1460 C C . MET B 1 87 ? -1.522 -10.711 4.16 1 98.75 87 MET B C 1
ATOM 1462 O O . MET B 1 87 ? -2.59 -11.219 4.5 1 98.75 87 MET B O 1
ATOM 1466 N N . THR B 1 88 ? -0.334 -11.078 4.613 1 98.69 88 THR B N 1
ATOM 1467 C CA . THR B 1 88 ? -0.262 -12.117 5.629 1 98.69 88 THR B CA 1
ATOM 1468 C C . THR B 1 88 ? -0.897 -11.648 6.934 1 98.69 88 THR B C 1
ATOM 1470 O O . THR B 1 88 ? -1.582 -12.414 7.609 1 98.69 88 THR B O 1
ATOM 1473 N N . GLU B 1 89 ? -0.65 -10.406 7.332 1 98.31 89 GLU B N 1
ATOM 1474 C CA . GLU B 1 89 ? -1.295 -9.852 8.516 1 98.31 89 GLU B CA 1
ATOM 1475 C C . GLU B 1 89 ? -2.811 -9.805 8.352 1 98.31 89 GLU B C 1
ATOM 1477 O O . GLU B 1 89 ? -3.553 -10.1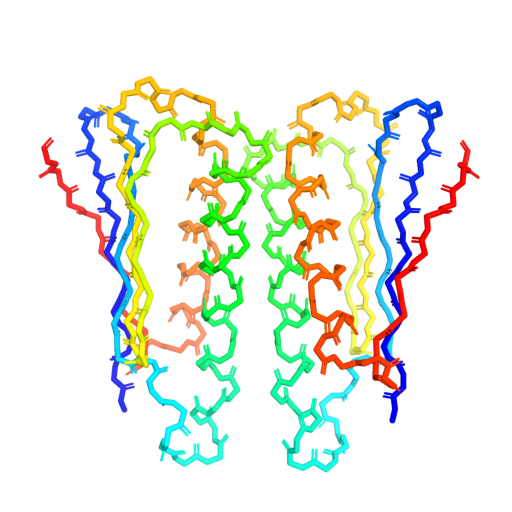33 9.281 1 98.31 89 GLU B O 1
ATOM 1482 N N . LEU B 1 90 ? -3.289 -9.375 7.191 1 97.31 90 LEU B N 1
ATOM 1483 C CA . LEU B 1 90 ? -4.723 -9.359 6.934 1 97.31 90 LEU B CA 1
ATOM 1484 C C . LEU B 1 90 ? -5.297 -10.773 7.004 1 97.31 90 LEU B C 1
ATOM 1486 O O . LEU B 1 90 ? -6.402 -10.969 7.52 1 97.31 90 LEU B O 1
ATOM 1490 N N . GLN B 1 91 ? -4.578 -11.711 6.473 1 98.12 91 GLN B N 1
ATOM 1491 C CA . GLN B 1 91 ? -5.035 -13.102 6.523 1 98.12 91 GLN B CA 1
ATOM 1492 C C . GLN B 1 91 ? -5.203 -13.57 7.965 1 98.12 91 GLN B C 1
ATOM 1494 O O . GLN B 1 91 ? -6.145 -14.305 8.281 1 98.12 91 GLN B O 1
ATOM 1499 N N . LYS B 1 92 ? -4.285 -13.227 8.828 1 98.25 92 LYS B N 1
ATOM 1500 C CA . LYS B 1 92 ? -4.402 -13.578 10.242 1 98.25 92 LYS B CA 1
ATOM 1501 C C . LYS B 1 92 ? -5.699 -13.031 10.836 1 98.25 92 LYS B C 1
ATOM 1503 O O . LYS B 1 92 ? -6.352 -13.711 11.633 1 98.25 92 LYS B O 1
ATOM 1508 N N . ASP B 1 93 ? -6.094 -11.859 10.484 1 96.25 93 ASP B N 1
ATOM 1509 C CA . ASP B 1 93 ? -7.285 -11.195 11 1 96.25 93 ASP B CA 1
ATOM 1510 C C . ASP B 1 93 ? -8.547 -11.742 10.336 1 96.25 93 ASP B C 1
ATOM 1512 O O . ASP B 1 93 ? -9.625 -11.727 10.938 1 96.25 93 ASP B O 1
ATOM 1516 N N . TYR B 1 94 ? -8.414 -12.188 9.102 1 95.62 94 TYR B N 1
ATOM 1517 C CA . TYR B 1 94 ? -9.539 -12.68 8.312 1 95.62 94 TYR B CA 1
ATOM 1518 C C . TYR B 1 94 ? -9.203 -14.008 7.648 1 95.62 94 TYR B C 1
ATOM 1520 O O . TYR B 1 94 ? -9.258 -14.125 6.422 1 95.62 94 TYR B O 1
ATOM 1528 N N . PRO B 1 95 ? -9.031 -15.016 8.414 1 96.62 95 PRO B N 1
ATOM 1529 C CA . PRO B 1 95 ? -8.523 -16.281 7.895 1 96.62 95 PRO B CA 1
ATOM 1530 C C . PRO B 1 95 ? -9.516 -16.984 6.961 1 96.62 95 PRO B C 1
ATOM 1532 O O . PRO B 1 95 ? -9.109 -17.797 6.125 1 96.62 95 PRO B O 1
ATOM 1535 N N . GLN B 1 96 ? -10.773 -16.578 7.055 1 95.31 96 GLN B N 1
ATOM 1536 C CA . GLN B 1 96 ? -11.766 -17.219 6.195 1 95.31 96 GLN B CA 1
ATOM 1537 C C . GLN B 1 96 ? -11.992 -16.422 4.922 1 95.31 96 GLN B C 1
ATOM 1539 O O . GLN B 1 96 ? -12.688 -16.875 4.012 1 95.31 96 GLN B O 1
ATOM 1544 N N . ASN B 1 97 ? -11.375 -15.266 4.801 1 95.06 97 ASN B N 1
ATOM 1545 C CA . ASN B 1 97 ? -11.68 -14.359 3.699 1 95.06 97 ASN B CA 1
ATOM 1546 C C . ASN B 1 97 ? -10.461 -14.141 2.805 1 95.06 97 ASN B C 1
ATOM 1548 O O . ASN B 1 97 ? -10.594 -13.656 1.678 1 95.06 97 ASN B O 1
ATOM 1552 N N . ILE B 1 98 ? -9.25 -14.469 3.348 1 96.81 98 ILE B N 1
ATOM 1553 C CA . ILE B 1 98 ? -8.023 -14.18 2.615 1 96.81 98 ILE B CA 1
ATOM 1554 C C . ILE B 1 98 ? -7.133 -15.422 2.594 1 96.81 98 ILE B C 1
ATOM 1556 O O . ILE B 1 98 ? -6.957 -16.094 3.619 1 96.81 98 ILE B O 1
ATOM 1560 N N . LYS B 1 99 ? -6.66 -15.758 1.479 1 98.12 99 LYS B N 1
ATOM 1561 C CA . LYS B 1 99 ? -5.668 -16.812 1.303 1 98.12 99 LYS B CA 1
ATOM 1562 C C . LYS B 1 99 ? -4.434 -16.297 0.577 1 98.12 99 LYS B C 1
ATOM 1564 O O . LYS B 1 99 ? -4.523 -15.82 -0.557 1 98.12 99 LYS B O 1
ATOM 1569 N N . VAL B 1 100 ? -3.244 -16.391 1.226 1 98.69 100 VAL B N 1
ATOM 1570 C CA . VAL B 1 100 ? -1.973 -15.945 0.667 1 98.69 100 VAL B CA 1
ATOM 1571 C C . VAL B 1 100 ? -1.114 -17.156 0.306 1 98.69 100 VAL B C 1
ATOM 1573 O O . VAL B 1 100 ? -0.915 -18.047 1.13 1 98.69 100 VAL B O 1
ATOM 1576 N N . THR B 1 101 ? -0.639 -17.188 -0.882 1 98.69 101 THR B N 1
ATOM 1577 C CA . THR B 1 101 ? 0.237 -18.266 -1.327 1 98.69 101 THR B CA 1
ATOM 1578 C C . THR B 1 101 ? 1.466 -17.703 -2.037 1 98.69 101 THR B C 1
ATOM 1580 O O . THR B 1 101 ? 1.438 -16.578 -2.547 1 98.69 101 THR B O 1
ATOM 1583 N N . ILE B 1 102 ? 2.59 -18.438 -1.962 1 98.06 102 ILE B N 1
ATOM 1584 C CA . ILE B 1 102 ? 3.803 -18.109 -2.705 1 98.06 102 ILE B CA 1
ATOM 1585 C C . ILE B 1 102 ? 4.176 -19.281 -3.615 1 98.06 102 ILE B C 1
ATOM 1587 O O . ILE B 1 102 ? 4.273 -20.422 -3.162 1 98.06 102 ILE B O 1
ATOM 1591 N N . SER B 1 103 ? 4.293 -18.969 -4.848 1 97.25 103 SER B N 1
ATOM 1592 C CA . SER B 1 103 ? 4.633 -20 -5.82 1 97.25 103 SER B CA 1
ATOM 1593 C C . SER B 1 103 ? 5.977 -19.719 -6.48 1 97.25 103 SER B C 1
ATOM 1595 O O . SER B 1 103 ? 6.301 -18.562 -6.773 1 97.25 103 SER B O 1
ATOM 1597 N N . GLU B 1 104 ? 6.789 -20.75 -6.707 1 93.19 104 GLU B N 1
ATOM 1598 C CA . GLU B 1 104 ? 8.031 -20.656 -7.473 1 93.19 104 GLU B CA 1
ATOM 1599 C C . GLU B 1 104 ? 7.766 -20.734 -8.969 1 93.19 104 GLU B C 1
ATOM 1601 O O . GLU B 1 104 ? 7.02 -21.609 -9.422 1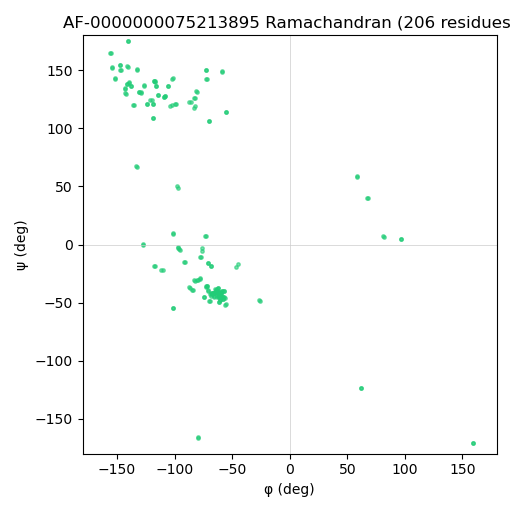 93.19 104 GLU B O 1
ATOM 1606 N N . VAL B 1 105 ? 8.312 -19.703 -9.531 1 84.25 105 VAL B N 1
ATOM 1607 C CA . VAL B 1 105 ? 8.172 -19.766 -10.977 1 84.25 105 VAL B CA 1
ATOM 1608 C C . VAL B 1 105 ? 9.539 -19.922 -11.633 1 84.25 105 VAL B C 1
ATOM 1610 O O . VAL B 1 105 ? 10.555 -19.484 -11.07 1 84.25 105 VAL B O 1
#

Radius of gyration: 16.22 Å; Cα contacts (8 Å, |Δi|>4): 426; chains: 2; bounding box: 41×42×33 Å

Secondary structure (DSSP, 8-state):
--EEEEEEEETTEEEEEEEE---TTSSHHHHHHHHHHHHHHHHHHHIIIIIS---EEEEEETTEEEEEE-S-GGGGHHHHHHHHHHHHHHHHH-TTTEEEEEEE-/--EEEEEEEETTEEEEEEEE---TTS-HHHHHHHHHHHHHHHHHHHIIIIIS---EEEEEETTEEEEEE-S-GGGGHHHHHHHHHHHHHHHHH-TTTEEEEEEE-

Foldseek 3Di:
DAKEKEWEDAVPATFKIKIADLACPDPPVSNVLSVLLVVLRVVLQCCVCPVVNAQWDWDDDGRIIMIGGDDDCPVSRVSVVVSLVSLVVVCVVVVPHYHYYYDYD/DAKEKEWEDAVPATFKIKIADLACPDDPVSNVLSVLLVVLRVVLQCCVCPVVNAQWDWDDDGRIIMIGGDDDCPVSRVSVVVSVVSLVVVCVVVVPHYHYYYDYD

Nearest PDB structures (foldseek):
  2idl-assembly1_A  TM=8.968E-01  e=1.010E-08  Streptococcus pneumoniae TIGR4
  2g0j-assembly2_C  TM=8.577E-01  e=1.680E-08  Streptococcus mutans
  2g0i-assembly1_A  TM=8.296E-01  e=1.147E-08  Streptococcus mutans
  7jvs-assembly1_D  TM=8.801E-01  e=5.631E-08  Staphylococcus aureus
  1s12-assembly1_A  TM=8.784E-01  e=3.108E-06  Thermotoga maritima

Organism: NCBI:txid290054

Sequence (210 aa):
MINRIEFFKSGDMLTGFECKGHTGFADEGNDVLCAFISSACYLTANTITDVIKLDARASASDGYMSLRIKSSPEKAQDILNGLVLHMTELQKDYPQNIKVTISEVMINRIEFFKSGDMLTGFECKGHTGFADEGNDVLCAFISSACYLTANTITDVIKLDARASASDGYMSLRIKSSPEKAQDILNGLVLHMTELQKDYPQNIKVTISEV